Protein AF-A0AAV2RCH5-F1 (afdb_monomer_lite)

Organism: Meganyctiphanes norvegica (NCBI:txid48144)

Secondary structure (DSSP, 8-state):
-------------------HHHHHHHHHHHHHHHHHHHHHHHHHHHHHHHHHTT------------------------------------EEEEES---HHHHHHHHHHHHHTT-EE---SS--TT--EEEESS--S-HHHHHHHHTT-EEE-THHHHHHHHHTS---SGGGBTT-TT-TTSPPPPTT-HHHHHHHHHHHHHHHHHTTSS---TTTT-EEEEES-HHHHHHHHHHHHHTT-EEE---SS--TT----EEEE-TTTSTTS--HHHHHHTT--EE-THHHHHHHH-SSPPPTTTTS-HHHHHHHHHHHHHHHHHHHHHHH--

Foldseek 3Di:
DDDDDDDDDDDDDDDPDDDPVVVVVVVVVVVVVVVVVVVVVVVVVVVVVVVVVPPDDDDDDDDDDDDDDDDPDDDDDDDDDDDPPVPPAAEEEEPADPDVVVVVVLCCLQVQQPHHYDPDPADDLSHQEYEYQADDPDLNLLLLLQQLHFYFYCVQSVVCSVVSHRDDRQLGGQLRPNVVVDDDDDPPDLRNLSSVLSNVSNVVCVPPPDRAGLQLVAEEEEDDDPVVLVSLQSSNVSNNYHYDDDFPPDDPDDPHQEYEDDCVHDPDGDDLLVCLVVVRAYAHSVLSVQQRRDPPRDDRNVRGDPVNVVSNVVVVVVVVVVVVVVVVVD

Radius of gyration: 31.74 Å; chains: 1; bounding box: 99×60×120 Å

pLDDT: mean 80.39, std 21.13, range [28.22, 98.44]

Sequence (330 aa):
LPANTEVAESQNTAITWEDPQEREARQRINAELTRDTQEILDEQMQHQQKAEATDNDKENKPDNDVKVPHSKQSLSKVFESNNHTTKRNHVFVLSGLNDQEDRDRYVEIIEGLGGTICQEQSWDPSVTHLVTVKPNRSEKILSAIASGRWVLNLSYLEASMEAGKFVKEDEHEWGNPSAVDLPEFPQDSIEEKLVAAAYRWRTALTTDGECRGAFQNMKAIIHSSKERVQSLARLVNSGHGEVVSVKPPYTEGEDITHFFVEPHKNPSKYDLAHFVSQKIPCLPPVYLSNYLIMDPIPDAYENCIDEYKKIERDMSNGKQKAIRRSRSTR

InterPro domains:
  IPR001357 BRCT domain [PF00533] (88-160)
  IPR001357 BRCT domain [PS50172] (88-174)
  IPR001357 BRCT domain [SM00292] (84-164)
  IPR001357 BRCT domain [SM00292] (212-295)
  IPR036420 BRCT domain superfamily [G3DSA:3.40.50.10190] (82-210)
  IPR036420 BRCT domain superfamily [G3DSA:3.40.50.10190] (211-311)
  IPR036420 BRCT domain superfamily [SSF52113] (89-178)
  IPR042479 SMC5-SMC6 complex localization factor protein 1 [PTHR46677] (86-306)
  IPR049936 TopBP1, eighth BRCT domain [cd17728] (217-295)

Structure (mmCIF, N/CA/C/O backbone):
data_AF-A0AAV2RCH5-F1
#
_entry.id   AF-A0AAV2RCH5-F1
#
loop_
_atom_site.group_PDB
_atom_site.id
_atom_site.type_symbol
_atom_site.label_atom_id
_atom_site.label_alt_id
_atom_site.label_comp_id
_atom_site.label_asym_id
_atom_site.label_entity_id
_atom_site.label_seq_id
_atom_site.pdbx_PDB_ins_code
_atom_site.Cartn_x
_atom_site.Cartn_y
_atom_site.Cartn_z
_atom_site.occupancy
_atom_site.B_iso_or_equiv
_atom_site.auth_seq_id
_atom_site.auth_comp_id
_atom_site.auth_asym_id
_atom_site.auth_atom_id
_atom_site.pdbx_PDB_model_num
ATOM 1 N N . LEU A 1 1 ? 76.657 -13.366 5.224 1.00 40.72 1 LEU A N 1
ATOM 2 C CA . LEU A 1 1 ? 75.826 -12.260 4.705 1.00 40.72 1 LEU A CA 1
ATOM 3 C C . LEU A 1 1 ? 74.781 -12.831 3.755 1.00 40.72 1 LEU A C 1
ATOM 5 O O . LEU A 1 1 ? 75.140 -13.222 2.651 1.00 40.72 1 LEU A O 1
ATOM 9 N N . PRO A 1 2 ? 73.526 -12.928 4.207 1.00 38.97 2 PRO A N 1
ATOM 10 C CA . PRO A 1 2 ? 72.389 -12.601 3.357 1.00 38.97 2 PRO A CA 1
ATOM 11 C C . PRO A 1 2 ? 71.511 -11.519 4.006 1.00 38.97 2 PRO A C 1
ATOM 13 O O . PRO A 1 2 ? 71.484 -11.365 5.226 1.00 38.97 2 PRO A O 1
ATOM 16 N N . ALA A 1 3 ? 70.858 -10.737 3.149 1.00 40.28 3 ALA A N 1
ATOM 17 C CA . ALA A 1 3 ? 70.034 -9.588 3.487 1.00 40.28 3 ALA A CA 1
ATOM 18 C C . ALA A 1 3 ? 68.663 -10.022 4.027 1.00 40.28 3 ALA A C 1
ATOM 20 O O . ALA A 1 3 ? 67.984 -10.830 3.395 1.00 40.28 3 ALA A O 1
ATOM 21 N N . ASN A 1 4 ? 68.268 -9.455 5.169 1.00 39.00 4 ASN A N 1
ATOM 22 C CA . ASN A 1 4 ? 66.920 -9.56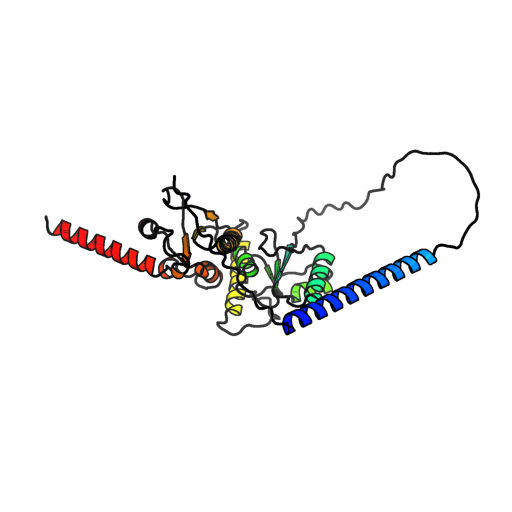1 5.718 1.00 39.00 4 ASN A CA 1
ATOM 23 C C . ASN A 1 4 ? 66.102 -8.343 5.281 1.00 39.00 4 ASN A C 1
ATOM 25 O O . ASN A 1 4 ? 66.555 -7.204 5.378 1.00 39.00 4 ASN A O 1
ATOM 29 N N . THR A 1 5 ? 64.909 -8.617 4.773 1.00 45.84 5 THR A N 1
ATOM 30 C CA . THR A 1 5 ? 63.917 -7.658 4.294 1.00 45.84 5 THR A CA 1
ATOM 31 C C . THR A 1 5 ? 63.131 -7.116 5.490 1.00 45.84 5 THR A C 1
ATOM 33 O O . THR A 1 5 ? 62.417 -7.878 6.136 1.00 45.84 5 THR A O 1
ATOM 36 N N . GLU A 1 6 ? 63.250 -5.823 5.800 1.00 43.84 6 GLU A N 1
ATOM 37 C CA . GLU A 1 6 ? 62.358 -5.144 6.750 1.00 43.84 6 GLU A CA 1
ATOM 38 C C . GLU A 1 6 ? 61.139 -4.593 6.005 1.00 43.84 6 GLU A C 1
ATOM 40 O O . GLU A 1 6 ? 61.250 -3.757 5.106 1.00 43.84 6 GLU A O 1
ATOM 45 N N . VAL A 1 7 ? 59.964 -5.098 6.377 1.00 43.34 7 VAL A N 1
ATOM 46 C CA . VAL A 1 7 ? 58.657 -4.586 5.967 1.00 43.34 7 VAL A CA 1
ATOM 47 C C . VAL A 1 7 ? 58.258 -3.515 6.980 1.00 43.34 7 VAL A C 1
ATOM 49 O O . VAL A 1 7 ? 58.119 -3.807 8.164 1.00 43.34 7 VAL A O 1
ATOM 52 N N . ALA A 1 8 ? 58.095 -2.273 6.527 1.00 40.53 8 ALA A N 1
ATOM 53 C CA . ALA A 1 8 ? 57.616 -1.175 7.358 1.00 40.53 8 ALA A CA 1
ATOM 54 C C . ALA A 1 8 ? 56.084 -1.243 7.498 1.00 40.53 8 ALA A C 1
ATOM 56 O O . ALA A 1 8 ? 55.356 -0.985 6.539 1.00 40.53 8 ALA A O 1
ATOM 57 N N . GLU A 1 9 ? 55.592 -1.575 8.693 1.00 40.62 9 GLU A N 1
ATOM 58 C CA . GLU A 1 9 ? 54.182 -1.423 9.063 1.00 40.62 9 GLU A CA 1
ATOM 59 C C . GLU A 1 9 ? 53.889 0.041 9.425 1.00 40.62 9 GLU A C 1
ATOM 61 O O . GLU A 1 9 ? 54.434 0.600 10.376 1.00 40.62 9 GLU A O 1
ATOM 66 N N . SER A 1 10 ? 53.010 0.678 8.652 1.00 42.72 10 SER A N 1
ATOM 67 C CA . SER A 1 10 ? 52.459 1.999 8.953 1.00 42.72 10 SER A CA 1
ATOM 68 C C . SER A 1 10 ? 51.316 1.849 9.961 1.00 42.72 10 SER A C 1
ATOM 70 O O . SER A 1 10 ? 50.241 1.359 9.618 1.00 42.72 10 SER A O 1
ATOM 72 N N . GLN A 1 11 ? 51.535 2.263 11.212 1.00 46.22 11 GLN A N 1
ATOM 73 C CA . GLN A 1 11 ? 50.460 2.389 12.196 1.00 46.22 11 GLN A CA 1
ATOM 74 C C . GLN A 1 11 ? 49.753 3.735 12.026 1.00 46.22 11 GLN A C 1
ATOM 76 O O . GLN A 1 11 ? 50.297 4.788 12.351 1.00 46.22 11 GLN A O 1
ATOM 81 N N . ASN A 1 12 ? 48.524 3.690 11.515 1.00 48.19 12 ASN A N 1
ATOM 82 C CA . ASN A 1 12 ? 47.627 4.835 11.424 1.00 48.19 12 ASN A CA 1
ATOM 83 C C . ASN A 1 12 ? 46.624 4.765 12.590 1.00 48.19 12 ASN A C 1
ATOM 85 O O . ASN A 1 12 ? 45.527 4.228 12.446 1.00 48.19 12 ASN A O 1
ATOM 89 N N . THR A 1 13 ? 47.012 5.237 13.776 1.00 47.28 13 THR A N 1
ATOM 90 C CA . THR A 1 13 ? 46.094 5.361 14.918 1.00 47.28 13 THR A CA 1
ATOM 91 C C . THR A 1 13 ? 45.335 6.679 14.808 1.00 47.28 13 THR A C 1
ATOM 93 O O . THR A 1 13 ? 45.891 7.747 15.066 1.00 47.28 13 THR A O 1
ATOM 96 N N . ALA A 1 14 ? 44.065 6.607 14.410 1.00 45.25 14 ALA A N 1
ATOM 97 C CA . ALA A 1 14 ? 43.154 7.742 14.452 1.00 45.25 14 ALA A CA 1
ATOM 98 C C . ALA A 1 14 ? 42.970 8.192 15.911 1.00 45.25 14 ALA A C 1
ATOM 100 O O . ALA A 1 14 ? 42.429 7.456 16.733 1.00 45.25 14 ALA A O 1
ATOM 101 N N . ILE A 1 15 ? 43.440 9.397 16.236 1.00 51.97 15 ILE A N 1
ATOM 102 C CA . ILE A 1 15 ? 43.176 10.044 17.522 1.00 51.97 15 ILE A CA 1
ATOM 103 C C . ILE A 1 15 ? 41.767 10.639 17.431 1.00 51.97 15 ILE A C 1
ATOM 105 O O . ILE A 1 15 ? 41.575 11.715 16.867 1.00 51.97 15 ILE A O 1
ATOM 109 N N . THR A 1 16 ? 40.767 9.923 17.941 1.00 59.88 16 THR A N 1
ATOM 110 C CA . THR A 1 16 ? 39.427 10.471 18.186 1.00 59.88 16 THR A CA 1
ATOM 111 C C . THR A 1 16 ? 39.509 11.441 19.356 1.00 59.88 16 THR A C 1
ATOM 113 O O . THR A 1 16 ? 39.670 11.031 20.504 1.00 59.88 16 THR A O 1
ATOM 116 N N . TRP A 1 17 ? 39.445 12.737 19.057 1.00 56.91 17 TRP A N 1
ATOM 117 C CA . TRP A 1 17 ? 39.286 13.773 20.071 1.00 56.91 17 TRP A CA 1
ATOM 118 C C . TRP A 1 17 ? 37.834 13.728 20.559 1.00 56.91 17 TRP A C 1
ATOM 120 O O . TRP A 1 17 ? 36.927 14.118 19.828 1.00 56.91 17 TRP A O 1
ATOM 130 N N . GLU A 1 18 ? 37.606 13.185 21.754 1.00 63.84 18 GLU A N 1
ATOM 131 C CA . GLU A 1 18 ? 36.308 13.268 22.428 1.00 63.84 18 GLU A CA 1
ATOM 132 C C . GLU A 1 18 ? 36.224 14.589 23.194 1.00 63.84 18 GLU A C 1
ATOM 134 O O . GLU A 1 18 ? 37.115 14.915 23.981 1.00 63.84 18 GLU A O 1
ATOM 139 N N . ASP A 1 19 ? 35.155 15.347 22.955 1.00 79.12 19 ASP A N 1
ATOM 140 C CA . ASP A 1 19 ? 34.891 16.610 23.638 1.00 79.12 19 ASP A CA 1
ATOM 141 C C . ASP A 1 19 ? 34.695 16.364 25.154 1.00 79.12 19 ASP A C 1
ATOM 143 O O . ASP A 1 19 ? 33.810 15.591 25.545 1.00 79.12 19 ASP A O 1
ATOM 147 N N . PRO A 1 20 ? 35.488 17.006 26.036 1.00 79.12 20 PRO A N 1
ATOM 148 C CA . PRO A 1 20 ? 35.337 16.902 27.485 1.00 79.12 20 PRO A CA 1
ATOM 149 C C . PRO A 1 20 ? 33.915 17.194 27.981 1.00 79.12 20 PRO A C 1
ATOM 151 O O . PRO A 1 20 ? 33.460 16.547 28.925 1.00 79.12 20 PRO A O 1
ATOM 154 N N . GLN A 1 21 ? 33.191 18.112 27.333 1.00 78.00 21 GLN A N 1
ATOM 155 C CA . GLN A 1 21 ? 31.815 18.446 27.709 1.00 78.00 21 GLN A CA 1
ATOM 156 C C . GLN A 1 21 ? 30.844 17.307 27.382 1.00 78.00 21 GLN A C 1
ATOM 158 O O . GLN A 1 21 ? 29.935 17.020 28.163 1.00 78.00 21 GLN A O 1
ATOM 163 N N . GLU A 1 22 ? 31.057 16.610 26.265 1.00 74.81 22 GLU A N 1
ATOM 164 C CA . GLU A 1 22 ? 30.239 15.463 25.869 1.00 74.81 22 GLU A CA 1
ATOM 165 C C . GLU A 1 22 ? 30.470 14.269 26.806 1.00 74.81 22 GLU A C 1
ATOM 167 O O . GLU A 1 22 ? 29.524 13.582 27.200 1.00 74.81 22 GLU A O 1
ATOM 172 N N . ARG A 1 23 ? 31.718 14.060 27.244 1.00 77.44 23 ARG A N 1
ATOM 173 C CA . ARG A 1 23 ? 32.052 13.047 28.254 1.00 77.44 23 ARG A CA 1
ATOM 174 C C . ARG A 1 23 ? 31.367 13.327 29.589 1.00 77.44 23 ARG A C 1
ATOM 176 O O . ARG A 1 23 ? 30.799 12.407 30.179 1.00 77.44 23 ARG A O 1
ATOM 183 N N . GLU A 1 24 ? 31.401 14.569 30.062 1.00 79.06 24 GLU A N 1
ATOM 184 C CA . GLU A 1 24 ? 30.718 14.959 31.298 1.00 79.06 24 GLU A CA 1
ATOM 185 C C . GLU A 1 24 ? 29.195 14.812 31.180 1.00 79.06 24 GLU A C 1
ATOM 187 O O . GLU A 1 24 ? 28.561 14.294 32.100 1.00 79.06 24 GLU A O 1
ATOM 192 N N . ALA A 1 25 ? 28.602 15.192 30.044 1.00 75.75 25 ALA A N 1
ATOM 193 C CA . ALA A 1 25 ? 27.171 15.023 29.798 1.00 75.75 25 ALA A CA 1
ATOM 194 C C . ALA A 1 25 ? 26.756 13.541 29.816 1.00 75.75 25 ALA A C 1
ATOM 196 O O . ALA A 1 25 ? 25.795 13.179 30.494 1.00 75.75 25 ALA A O 1
ATOM 197 N N . ARG A 1 26 ? 27.524 12.661 29.158 1.00 77.31 26 ARG A N 1
ATOM 198 C CA . ARG A 1 26 ? 27.294 11.205 29.182 1.00 77.31 26 ARG A CA 1
ATOM 199 C C . ARG A 1 26 ? 27.431 10.621 30.588 1.00 77.31 26 ARG A C 1
ATOM 201 O O . ARG A 1 26 ? 26.647 9.758 30.972 1.00 77.31 26 ARG A O 1
ATOM 208 N N . GLN A 1 27 ? 28.401 11.094 31.373 1.00 79.88 27 GLN A N 1
ATOM 209 C CA . GLN A 1 27 ? 28.569 10.662 32.763 1.00 79.88 27 GLN A CA 1
ATOM 210 C C . GLN A 1 27 ? 27.398 11.100 33.650 1.00 79.88 27 GLN A C 1
ATOM 212 O O . GLN A 1 27 ? 26.962 10.312 34.485 1.00 79.88 27 GLN A O 1
ATOM 217 N N . ARG A 1 28 ? 26.857 12.309 33.446 1.00 85.44 28 ARG A N 1
ATOM 218 C CA . ARG A 1 28 ? 25.664 12.784 34.166 1.00 85.44 28 ARG A CA 1
ATOM 219 C C . ARG A 1 28 ? 24.429 11.956 33.825 1.00 85.44 28 ARG A C 1
ATOM 221 O O . ARG A 1 28 ? 23.773 11.486 34.744 1.00 85.44 28 ARG A O 1
ATOM 228 N N . ILE A 1 29 ? 24.180 11.706 32.537 1.00 77.44 29 ILE A N 1
ATOM 229 C CA . ILE A 1 29 ? 23.046 10.886 32.081 1.00 77.44 29 ILE A CA 1
ATOM 230 C C . ILE A 1 29 ? 23.148 9.462 32.641 1.00 77.44 29 ILE A C 1
ATOM 232 O O . ILE A 1 29 ? 22.172 8.944 33.166 1.00 77.44 29 ILE A O 1
ATOM 236 N N . ASN A 1 30 ? 24.329 8.836 32.603 1.00 74.19 30 ASN A N 1
ATOM 237 C CA . ASN A 1 30 ? 24.504 7.493 33.164 1.00 74.19 30 ASN A CA 1
ATOM 238 C C . ASN A 1 30 ? 24.343 7.458 34.691 1.00 74.19 30 ASN A C 1
ATOM 240 O O . ASN A 1 30 ? 23.801 6.487 35.217 1.00 74.19 30 ASN A O 1
ATOM 244 N N . ALA A 1 31 ? 24.812 8.483 35.409 1.00 84.31 31 ALA A N 1
ATOM 245 C CA . ALA A 1 31 ? 24.629 8.575 36.856 1.00 84.31 31 ALA A CA 1
ATOM 246 C C . ALA A 1 31 ? 23.147 8.748 37.229 1.00 84.31 31 ALA A C 1
ATOM 248 O O . ALA A 1 31 ? 22.687 8.124 38.181 1.00 84.31 31 ALA A O 1
ATOM 249 N N . GLU A 1 32 ? 22.405 9.537 36.451 1.00 85.44 32 GLU A N 1
ATOM 250 C CA . GLU A 1 32 ? 20.962 9.735 36.607 1.00 85.44 32 GLU A CA 1
ATOM 251 C C . GLU A 1 32 ? 20.186 8.446 36.312 1.00 85.44 32 GLU A C 1
ATOM 253 O O . GLU A 1 32 ? 19.444 7.977 37.167 1.00 85.44 32 GLU A O 1
ATOM 258 N N . LEU A 1 33 ? 20.487 7.769 35.199 1.00 75.50 33 LEU A N 1
ATOM 259 C CA . LEU A 1 33 ? 19.883 6.478 34.855 1.00 75.50 33 LEU A CA 1
ATOM 260 C C . LEU A 1 33 ? 20.131 5.410 35.935 1.00 75.50 33 LEU A C 1
ATOM 262 O O . LEU A 1 33 ? 19.259 4.597 36.234 1.00 75.50 33 LEU A O 1
ATOM 266 N N . THR A 1 34 ? 21.328 5.411 36.531 1.00 79.19 34 THR A N 1
ATOM 267 C CA . THR A 1 34 ? 21.690 4.472 37.605 1.00 79.19 34 THR A CA 1
ATOM 268 C C . THR A 1 34 ? 20.934 4.784 38.896 1.00 79.19 34 THR A C 1
ATOM 270 O O . THR A 1 34 ? 20.496 3.858 39.575 1.00 79.19 34 THR A O 1
ATOM 273 N N . ARG A 1 35 ? 20.754 6.070 39.228 1.00 83.88 35 ARG A N 1
ATOM 274 C CA . ARG A 1 35 ? 19.964 6.497 40.390 1.00 83.88 35 ARG A CA 1
ATOM 275 C C . ARG A 1 35 ? 18.499 6.101 40.222 1.00 83.88 35 ARG A C 1
ATOM 277 O O . ARG A 1 35 ? 17.963 5.447 41.106 1.00 83.88 35 ARG A O 1
ATOM 284 N N . ASP A 1 36 ? 17.901 6.410 39.076 1.00 80.75 36 ASP A N 1
ATOM 285 C CA . ASP A 1 36 ? 16.492 6.116 38.804 1.00 80.75 36 ASP A CA 1
ATOM 286 C C . ASP A 1 36 ? 16.240 4.591 38.792 1.00 80.75 36 ASP A C 1
ATOM 288 O O . ASP A 1 36 ? 15.244 4.105 39.322 1.00 80.75 36 ASP A O 1
ATOM 292 N N . THR A 1 37 ? 17.196 3.799 38.284 1.00 79.56 37 THR A N 1
ATOM 293 C CA . THR A 1 37 ? 17.134 2.326 38.358 1.00 79.56 37 THR A CA 1
ATOM 294 C C . THR A 1 37 ? 17.206 1.817 39.804 1.00 79.56 37 THR A C 1
ATOM 296 O O . THR A 1 37 ? 16.513 0.860 40.154 1.00 79.56 37 THR A O 1
ATOM 299 N N . GLN A 1 38 ? 18.033 2.438 40.652 1.00 78.12 38 GLN A N 1
ATOM 300 C CA . GLN A 1 38 ? 18.150 2.065 42.063 1.00 78.12 38 GLN A CA 1
ATOM 301 C C . GLN A 1 38 ? 16.887 2.435 42.856 1.00 78.12 38 GLN A C 1
ATOM 303 O O . GLN A 1 38 ? 16.447 1.639 43.679 1.00 78.12 38 GLN A O 1
ATOM 308 N N . GLU A 1 39 ? 16.269 3.583 42.567 1.00 82.56 39 GLU A N 1
ATOM 309 C CA . GLU A 1 39 ? 15.001 4.006 43.180 1.00 82.56 39 GLU A CA 1
ATOM 310 C C . GLU A 1 39 ? 13.867 3.016 42.858 1.00 82.56 39 GLU A C 1
ATOM 312 O O . GLU A 1 39 ? 13.167 2.572 43.767 1.00 82.56 39 GLU A O 1
ATOM 317 N N . ILE A 1 40 ? 13.763 2.559 41.604 1.00 79.38 40 ILE A N 1
ATOM 318 C CA . ILE A 1 40 ? 12.780 1.538 41.194 1.00 79.38 40 ILE A CA 1
ATOM 319 C C . ILE A 1 40 ? 13.002 0.206 41.933 1.00 79.38 40 ILE A C 1
ATOM 321 O O . ILE A 1 40 ? 12.045 -0.441 42.365 1.00 79.38 40 ILE A O 1
ATOM 325 N N . LEU A 1 41 ? 14.257 -0.226 42.090 1.00 75.94 41 LEU A N 1
ATOM 326 C CA . LEU A 1 41 ? 14.593 -1.463 42.808 1.00 75.94 41 LEU A CA 1
ATOM 327 C C . LEU A 1 41 ? 14.271 -1.366 44.307 1.00 75.94 41 LEU A C 1
ATOM 329 O O . LEU A 1 41 ? 13.772 -2.330 44.897 1.00 75.94 41 LEU A O 1
ATOM 333 N N . ASP A 1 42 ? 14.516 -0.207 44.915 1.00 79.56 42 ASP A N 1
ATOM 334 C CA . ASP A 1 42 ? 14.221 0.039 46.325 1.00 79.56 42 ASP A CA 1
ATOM 335 C C . ASP A 1 42 ? 12.701 0.100 46.577 1.00 79.56 42 ASP A C 1
ATOM 337 O O . ASP A 1 42 ? 12.217 -0.474 47.558 1.00 79.56 42 ASP A O 1
ATOM 341 N N . GLU A 1 43 ? 11.923 0.699 45.668 1.00 77.25 43 GLU A N 1
ATOM 342 C CA . GLU A 1 43 ? 10.453 0.692 45.712 1.00 77.25 43 GLU A CA 1
ATOM 343 C C . GLU A 1 43 ? 9.876 -0.727 45.581 1.00 77.25 43 GLU A C 1
ATOM 345 O O . GLU A 1 43 ? 8.965 -1.107 46.328 1.00 77.25 43 GLU A O 1
ATOM 350 N N . GLN A 1 44 ? 10.441 -1.552 44.692 1.00 74.19 44 GLN A N 1
ATOM 351 C CA . GLN A 1 44 ? 10.037 -2.951 44.530 1.00 74.19 44 GLN A CA 1
ATOM 352 C C . GLN A 1 44 ? 10.343 -3.795 45.776 1.00 74.19 44 GLN A C 1
ATOM 354 O O . GLN A 1 44 ? 9.483 -4.561 46.221 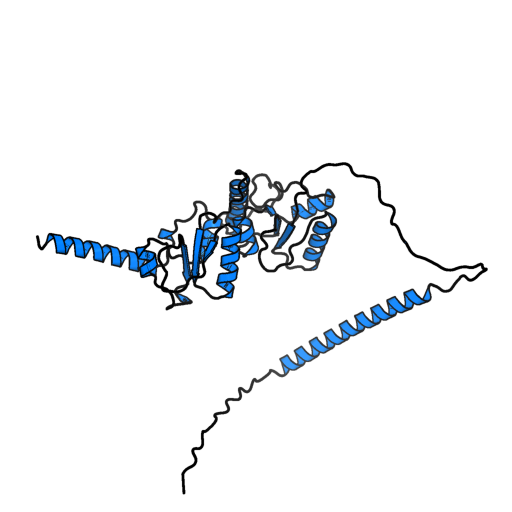1.00 74.19 44 GLN A O 1
ATOM 359 N N . MET A 1 45 ? 11.516 -3.620 46.398 1.00 75.31 45 MET A N 1
ATOM 360 C CA . MET A 1 45 ? 11.841 -4.295 47.663 1.00 75.31 45 MET A CA 1
ATOM 361 C C . MET A 1 45 ? 10.897 -3.887 48.797 1.00 75.31 45 MET A C 1
ATOM 363 O O . MET A 1 45 ? 10.468 -4.744 49.574 1.00 75.31 45 MET A O 1
ATOM 367 N N . GLN A 1 46 ? 10.543 -2.603 48.899 1.00 73.06 46 GLN A N 1
ATOM 368 C CA . GLN A 1 46 ? 9.613 -2.127 49.927 1.00 73.06 46 GLN A CA 1
ATOM 369 C C . GLN A 1 46 ? 8.202 -2.691 49.725 1.00 73.06 46 GLN A C 1
ATOM 371 O O . GLN A 1 46 ? 7.556 -3.093 50.697 1.00 73.06 46 GLN A O 1
ATOM 376 N N . HIS A 1 47 ? 7.732 -2.783 48.478 1.00 72.50 47 HIS A N 1
ATOM 377 C CA . HIS A 1 47 ? 6.448 -3.411 48.161 1.00 72.50 47 HIS A CA 1
ATOM 378 C C . HIS A 1 47 ? 6.426 -4.908 48.495 1.00 72.50 47 HIS A C 1
ATOM 380 O O . HIS A 1 47 ? 5.422 -5.398 49.018 1.00 72.50 47 HIS A O 1
ATOM 386 N N . GLN A 1 48 ? 7.534 -5.618 48.270 1.00 60.91 48 GLN A N 1
ATOM 387 C CA . GLN A 1 48 ? 7.646 -7.043 48.579 1.00 60.91 48 GLN A CA 1
ATOM 388 C C . GLN A 1 48 ? 7.699 -7.313 50.093 1.00 60.91 48 GLN A C 1
ATOM 390 O O . GLN A 1 48 ? 6.979 -8.179 50.588 1.00 60.91 48 GLN A O 1
ATOM 395 N N . GLN A 1 49 ? 8.436 -6.504 50.859 1.00 65.38 49 GLN A N 1
ATOM 396 C CA . GLN A 1 49 ? 8.494 -6.623 52.326 1.00 65.38 49 GLN A CA 1
ATOM 397 C C . GLN A 1 49 ? 7.157 -6.283 53.008 1.00 65.38 49 GLN A C 1
ATOM 399 O O . GLN A 1 49 ? 6.817 -6.849 54.048 1.00 65.38 49 GLN A O 1
ATOM 404 N N . LYS A 1 50 ? 6.356 -5.385 52.420 1.00 59.88 50 LYS A N 1
ATOM 405 C CA . LYS A 1 50 ? 5.026 -5.021 52.940 1.00 59.88 50 LYS A CA 1
ATOM 406 C C . LYS A 1 50 ? 3.978 -6.116 52.693 1.00 59.88 50 LYS A C 1
ATOM 408 O O . LYS A 1 50 ? 3.057 -6.264 53.496 1.00 59.88 50 LYS A O 1
ATOM 413 N N . ALA A 1 51 ? 4.141 -6.896 51.622 1.00 55.53 51 ALA A N 1
ATOM 414 C CA . ALA A 1 51 ? 3.309 -8.062 51.327 1.00 55.53 51 ALA A CA 1
ATOM 415 C C . ALA A 1 51 ? 3.614 -9.250 52.260 1.00 55.53 51 ALA A C 1
ATOM 417 O O . ALA A 1 51 ? 2.701 -9.964 52.656 1.00 55.53 51 ALA A O 1
ATOM 418 N N . GLU A 1 52 ? 4.869 -9.422 52.684 1.00 51.56 52 GLU A N 1
ATOM 419 C CA . GLU A 1 52 ? 5.266 -10.497 53.611 1.00 51.56 52 GLU A CA 1
ATOM 420 C C . GLU A 1 52 ? 4.883 -10.216 55.079 1.00 51.56 52 GLU A C 1
ATOM 422 O O . GLU A 1 52 ? 4.740 -11.142 55.874 1.00 51.56 52 GLU A O 1
ATOM 427 N N . ALA A 1 53 ? 4.644 -8.954 55.451 1.00 48.66 53 ALA A N 1
ATOM 428 C CA . ALA A 1 53 ? 4.276 -8.568 56.817 1.00 48.66 53 ALA A CA 1
ATOM 429 C C . ALA A 1 53 ? 2.773 -8.713 57.154 1.00 48.66 53 ALA A C 1
ATOM 431 O O . ALA A 1 53 ? 2.382 -8.429 58.286 1.00 48.66 53 ALA A O 1
ATOM 432 N N . THR A 1 54 ? 1.918 -9.128 56.208 1.00 45.50 54 THR A N 1
ATOM 433 C CA . THR A 1 54 ? 0.450 -9.187 56.398 1.00 45.50 54 THR A CA 1
ATOM 434 C C . THR A 1 54 ? -0.142 -10.590 56.598 1.00 45.50 54 THR A C 1
ATOM 436 O O . THR A 1 54 ? -1.357 -10.693 56.740 1.00 45.50 54 THR A O 1
ATOM 439 N N . ASP A 1 55 ? 0.673 -11.649 56.710 1.00 41.72 55 ASP A N 1
ATOM 440 C CA . ASP A 1 55 ? 0.190 -13.041 56.848 1.00 41.72 55 ASP A CA 1
ATOM 441 C C . ASP A 1 55 ? 0.595 -13.734 58.169 1.00 41.72 55 ASP A C 1
ATOM 443 O O . ASP A 1 55 ? 0.956 -14.906 58.203 1.00 41.72 55 ASP A O 1
ATOM 447 N N . ASN A 1 56 ? 0.539 -13.005 59.288 1.00 37.06 56 ASN A N 1
ATOM 448 C CA . ASN A 1 56 ? 0.677 -13.574 60.633 1.00 37.06 56 ASN A CA 1
ATOM 449 C C . ASN A 1 56 ? -0.514 -13.160 61.503 1.00 37.06 56 ASN A C 1
ATOM 451 O O . ASN A 1 56 ? -0.411 -12.209 62.265 1.00 37.06 56 ASN A O 1
ATOM 455 N N . ASP A 1 57 ? -1.640 -13.864 61.367 1.00 39.94 57 ASP A N 1
ATOM 456 C CA . ASP A 1 57 ? -2.581 -14.104 62.470 1.00 39.94 57 ASP A CA 1
ATOM 457 C C . ASP A 1 57 ? -3.652 -15.126 62.048 1.00 39.94 57 ASP A C 1
ATOM 459 O O . ASP A 1 57 ? -4.666 -14.767 61.442 1.00 39.94 57 ASP A O 1
ATOM 463 N N . LYS A 1 58 ? -3.426 -16.408 62.390 1.00 37.12 58 LYS A N 1
ATOM 464 C CA . LYS A 1 58 ? -4.401 -17.335 63.020 1.00 37.12 58 LYS A CA 1
ATOM 465 C C . LYS A 1 58 ? -3.900 -18.788 63.019 1.00 37.12 58 LYS A C 1
ATOM 467 O O . LYS A 1 58 ? -4.079 -19.530 62.058 1.00 37.12 58 LYS A O 1
ATOM 472 N N . GLU A 1 59 ? -3.376 -19.220 64.164 1.00 33.09 59 GLU A N 1
ATOM 473 C CA . GLU A 1 59 ? -3.315 -20.631 64.568 1.00 33.09 59 GLU A CA 1
ATOM 474 C C . GLU A 1 59 ? -4.630 -21.050 65.259 1.00 33.09 59 GLU A C 1
ATOM 476 O O . GLU A 1 59 ? -5.077 -20.375 66.187 1.00 33.09 59 GLU A O 1
ATOM 481 N N . ASN A 1 60 ? -5.227 -22.188 64.868 1.00 33.03 60 ASN A N 1
ATOM 482 C CA . ASN A 1 60 ? -5.414 -23.327 65.787 1.00 33.03 60 ASN A CA 1
ATOM 483 C C . ASN A 1 60 ? -5.937 -24.615 65.099 1.00 33.03 60 ASN A C 1
ATOM 485 O O . ASN A 1 60 ? -6.881 -24.600 64.313 1.00 33.03 60 ASN A O 1
ATOM 489 N N . LYS A 1 61 ? -5.269 -25.718 65.460 1.00 34.28 61 LYS A N 1
ATOM 490 C CA . LYS A 1 61 ? -5.350 -27.156 65.083 1.00 34.28 61 LYS A CA 1
ATOM 491 C C . LYS A 1 61 ? -6.539 -27.918 65.758 1.00 34.28 61 LYS A C 1
ATOM 493 O O . LYS A 1 61 ? -7.247 -27.243 66.504 1.00 34.28 61 LYS A O 1
ATOM 498 N N . PRO A 1 62 ? -6.745 -29.275 65.646 1.00 42.81 62 PRO A N 1
ATOM 499 C CA . PRO A 1 62 ? -5.860 -30.351 65.120 1.00 42.81 62 PRO A CA 1
ATOM 500 C C . PRO A 1 62 ? -6.456 -31.494 64.231 1.00 42.81 62 PRO A C 1
ATOM 502 O O . PRO A 1 62 ? -7.652 -31.765 64.226 1.00 42.81 62 PRO A O 1
ATOM 505 N N . ASP A 1 63 ? -5.515 -32.166 63.539 1.00 31.14 63 ASP A N 1
ATOM 506 C CA . ASP A 1 63 ? -5.285 -33.600 63.202 1.00 31.14 63 ASP A CA 1
ATOM 507 C C . ASP A 1 63 ? -6.401 -34.573 62.744 1.00 31.14 63 ASP A C 1
ATOM 509 O O . ASP A 1 63 ? -7.279 -34.949 63.516 1.00 31.14 63 ASP A O 1
ATOM 513 N N . ASN A 1 64 ? -6.238 -35.162 61.540 1.00 30.98 64 ASN A N 1
ATOM 514 C CA . ASN A 1 64 ? -5.691 -36.530 61.384 1.00 30.98 64 ASN A CA 1
ATOM 515 C C . ASN A 1 64 ? -5.492 -36.973 59.906 1.00 30.98 64 ASN A C 1
ATOM 517 O O . ASN A 1 64 ? -6.426 -36.987 59.113 1.00 30.98 64 ASN A O 1
ATOM 521 N N . ASP A 1 65 ? -4.254 -37.387 59.618 1.00 31.30 65 ASP A N 1
ATOM 522 C CA . ASP A 1 65 ? -3.795 -38.597 58.906 1.00 31.30 65 ASP A CA 1
ATOM 523 C C . ASP A 1 65 ? -4.099 -38.960 57.417 1.00 31.30 65 ASP A C 1
ATOM 525 O O . ASP A 1 65 ? -5.228 -39.053 56.946 1.00 31.30 65 ASP A O 1
ATOM 529 N N . VAL A 1 66 ? -2.992 -39.382 56.771 1.00 31.05 66 VAL A N 1
ATOM 530 C CA . VAL A 1 66 ? -2.777 -40.237 55.571 1.00 31.05 66 VAL A CA 1
ATOM 531 C C . VAL A 1 66 ? -2.628 -39.600 54.165 1.00 31.05 66 VAL A C 1
ATOM 533 O O . VAL A 1 66 ? -3.438 -38.828 53.665 1.00 31.05 66 VAL A O 1
ATOM 536 N N . LYS A 1 67 ? -1.521 -39.998 53.510 1.00 32.06 67 LYS A N 1
ATOM 537 C CA . LYS A 1 67 ? -0.933 -39.556 52.228 1.00 32.06 67 LYS A CA 1
ATOM 538 C C . LYS A 1 67 ? -1.562 -40.190 50.958 1.00 32.06 67 LYS A C 1
ATOM 540 O O . LYS A 1 67 ? -1.598 -41.409 50.883 1.00 32.06 67 LYS A O 1
ATOM 545 N N . VAL A 1 68 ? -1.860 -39.328 49.957 1.00 28.91 68 VAL A N 1
ATOM 546 C CA . VAL A 1 68 ? -1.477 -39.321 48.496 1.00 28.91 68 VAL A CA 1
ATOM 547 C C . VAL A 1 68 ? -1.894 -40.550 47.625 1.00 28.91 68 VAL A C 1
ATOM 549 O O . VAL A 1 68 ? -1.628 -41.662 48.065 1.00 28.91 68 VAL A O 1
ATOM 552 N N . PRO A 1 69 ? -2.459 -40.428 46.378 1.00 33.44 69 PRO A N 1
ATOM 553 C CA . PRO A 1 69 ? -1.943 -39.595 45.267 1.00 33.44 69 PRO A CA 1
ATOM 554 C C . PRO A 1 69 ? -2.918 -38.854 44.312 1.00 33.44 69 PRO A C 1
ATOM 556 O O . PRO A 1 69 ? -4.048 -39.249 44.065 1.00 33.44 69 PRO A O 1
ATOM 559 N N . HIS A 1 70 ? -2.360 -37.783 43.725 1.00 30.28 70 HIS A N 1
ATOM 560 C CA . HIS A 1 70 ? -2.615 -37.123 42.430 1.00 30.28 70 HIS A CA 1
ATOM 561 C C . HIS A 1 70 ? -3.907 -37.399 41.627 1.00 30.28 70 HIS A C 1
ATOM 563 O O . HIS A 1 70 ? -4.061 -38.450 41.015 1.00 30.28 70 HIS A O 1
ATOM 569 N N . SER A 1 71 ? -4.711 -36.347 41.416 1.00 28.22 71 SER A N 1
ATOM 570 C CA . SER A 1 71 ? -5.064 -35.808 40.081 1.00 28.22 71 SER A CA 1
ATOM 571 C C . SER A 1 71 ? -6.022 -34.611 40.220 1.00 28.22 71 SER A C 1
ATOM 573 O O . SER A 1 71 ? -7.126 -34.735 40.738 1.00 28.22 71 SER A O 1
ATOM 575 N N . LYS A 1 72 ? -5.609 -33.416 39.771 1.00 30.72 72 LYS A N 1
ATOM 576 C CA . LYS A 1 72 ? -6.525 -32.277 39.591 1.00 30.72 72 LYS A CA 1
ATOM 577 C C . LYS A 1 72 ? -7.156 -32.403 38.208 1.00 30.72 72 LYS A C 1
ATOM 579 O O . LYS A 1 72 ? -6.581 -31.963 37.217 1.00 30.72 72 LYS A O 1
ATOM 584 N N . GLN A 1 73 ? -8.320 -33.038 38.147 1.00 30.75 73 GLN A N 1
ATOM 585 C CA . GLN A 1 73 ? -9.196 -32.989 36.984 1.00 30.75 73 GLN A CA 1
ATOM 586 C C . GLN A 1 73 ? -10.016 -31.694 37.084 1.00 30.75 73 GLN A C 1
ATOM 588 O O . GLN A 1 73 ? -10.856 -31.546 37.968 1.00 30.75 73 GLN A O 1
ATOM 593 N N . SER A 1 74 ? -9.698 -30.723 36.225 1.00 30.98 74 SER A N 1
ATOM 594 C CA . SER A 1 74 ? -10.459 -29.481 36.077 1.00 30.98 74 SER A CA 1
ATOM 595 C C . SER A 1 74 ? -11.805 -29.788 35.417 1.00 30.98 74 SER A C 1
ATOM 597 O O . SER A 1 74 ? -11.856 -30.387 34.339 1.00 30.98 74 SER A O 1
ATOM 599 N N . LEU A 1 75 ? -12.889 -29.411 36.095 1.00 31.81 75 LEU A N 1
ATOM 600 C CA . LEU A 1 75 ? -14.265 -29.537 35.628 1.00 31.81 75 LEU A CA 1
ATOM 601 C C . LEU A 1 75 ? -14.496 -28.587 34.450 1.00 31.81 75 LEU A C 1
ATOM 603 O O . LEU A 1 75 ? -14.558 -27.370 34.601 1.00 31.81 75 LEU A O 1
ATOM 607 N N . SER A 1 76 ? -14.625 -29.187 33.274 1.00 30.48 76 SER A N 1
ATOM 608 C CA . SER A 1 76 ? -15.114 -28.574 32.045 1.00 30.48 76 SER A CA 1
ATOM 609 C C . SER A 1 76 ? -16.558 -29.013 31.785 1.00 30.48 76 SER A C 1
ATOM 611 O O . SER A 1 76 ? -16.972 -30.083 32.241 1.00 30.48 76 SER A O 1
ATOM 613 N N . LYS A 1 77 ? -17.250 -28.208 30.962 1.00 33.19 77 LYS A N 1
ATOM 614 C CA . LYS A 1 77 ? -18.654 -28.265 30.491 1.00 33.19 77 LYS A CA 1
ATOM 615 C C . LYS A 1 77 ? -19.564 -27.394 31.365 1.00 33.19 77 LYS A C 1
ATOM 617 O O . LYS A 1 77 ? -19.698 -27.632 32.552 1.00 33.19 77 LYS A O 1
ATOM 622 N N . VAL A 1 78 ? -20.205 -26.348 30.848 1.00 33.03 78 VAL A N 1
ATOM 623 C CA . VAL A 1 78 ? -21.018 -26.295 29.624 1.00 33.03 78 VAL A CA 1
ATOM 624 C C . VAL A 1 78 ? -21.071 -24.847 29.118 1.00 33.03 78 VAL A C 1
ATOM 626 O O . VAL A 1 78 ? -21.390 -23.974 29.910 1.00 33.03 78 VAL A O 1
ATOM 629 N N . PHE A 1 79 ? -20.784 -24.611 27.833 1.00 32.47 79 PHE A N 1
ATOM 630 C CA . PHE A 1 79 ? -21.538 -23.735 26.912 1.00 32.47 79 PHE A CA 1
ATOM 631 C C . PHE A 1 79 ? -20.870 -23.801 25.526 1.00 32.47 79 PHE A C 1
ATOM 633 O O . PHE A 1 79 ? -20.165 -22.897 25.090 1.00 32.47 79 PHE A O 1
ATOM 640 N N . GLU A 1 80 ? -21.078 -24.922 24.835 1.00 35.75 80 GLU A N 1
ATOM 641 C CA . GLU A 1 80 ? -20.891 -24.995 23.385 1.00 35.75 80 GLU A CA 1
ATOM 642 C C . GLU A 1 80 ? -22.232 -24.667 22.731 1.00 35.75 80 GLU A C 1
ATOM 644 O O . GLU A 1 80 ? -23.112 -25.519 22.612 1.00 35.75 80 GLU A O 1
ATOM 649 N N . SER A 1 81 ? -22.382 -23.414 22.311 1.00 33.53 81 SER A N 1
ATOM 650 C CA . SER A 1 81 ? -23.321 -23.057 21.254 1.00 33.53 81 SER A CA 1
ATOM 651 C C . SER A 1 81 ? -22.503 -22.796 20.000 1.00 33.53 81 SER A C 1
ATOM 653 O O . SER A 1 81 ? -21.839 -21.769 19.868 1.00 33.53 81 SER A O 1
ATOM 655 N N . ASN A 1 82 ? -22.537 -23.778 19.102 1.00 38.28 82 ASN A N 1
ATOM 656 C CA . ASN A 1 82 ? -21.989 -23.721 17.756 1.00 38.28 82 ASN A CA 1
ATOM 657 C C . ASN A 1 82 ? -22.571 -22.531 16.985 1.00 38.28 82 ASN A C 1
ATOM 659 O O . ASN A 1 82 ? -23.650 -22.628 16.411 1.00 38.28 82 ASN A O 1
ATOM 663 N N . ASN A 1 83 ? -21.804 -21.448 16.906 1.00 33.41 83 ASN A N 1
ATOM 664 C CA . ASN A 1 83 ? -21.838 -20.532 15.778 1.00 33.41 83 ASN A CA 1
ATOM 665 C C . ASN A 1 83 ? -20.452 -20.572 15.145 1.00 33.41 83 ASN A C 1
ATOM 667 O O . ASN A 1 83 ? -19.534 -19.880 15.576 1.00 33.41 83 ASN A O 1
ATOM 671 N N . HIS A 1 84 ? -20.300 -21.391 14.106 1.00 37.28 84 HIS A N 1
ATOM 672 C CA . HIS A 1 84 ? -19.130 -21.367 13.235 1.00 37.28 84 HIS A CA 1
ATOM 673 C C . HIS A 1 84 ? -19.199 -20.129 12.322 1.00 37.28 84 HIS A C 1
ATOM 675 O O . HIS A 1 84 ? -19.152 -20.223 11.100 1.00 37.28 84 HIS A O 1
ATOM 681 N N . THR A 1 85 ? -19.333 -18.942 12.916 1.00 38.88 85 THR A N 1
ATOM 682 C CA . THR A 1 85 ? -18.889 -17.711 12.275 1.00 38.88 85 THR A CA 1
ATOM 683 C C . THR A 1 85 ? -17.375 -17.810 12.265 1.00 38.88 85 THR A C 1
ATOM 685 O O . THR A 1 85 ? -16.765 -17.818 13.334 1.00 38.88 85 THR A O 1
ATOM 688 N N . THR A 1 86 ? -16.759 -17.954 11.095 1.00 40.41 86 THR A N 1
ATOM 689 C CA . THR A 1 86 ? -15.315 -17.753 10.944 1.00 40.41 86 THR A CA 1
ATOM 690 C C . THR A 1 86 ? -14.975 -16.434 11.636 1.00 40.41 86 THR A C 1
ATOM 692 O O . THR A 1 86 ? -15.367 -15.376 11.139 1.00 40.41 86 THR A O 1
ATOM 695 N N . LYS A 1 87 ? -14.368 -16.481 12.832 1.00 53.28 87 LYS A N 1
ATOM 696 C CA . LYS A 1 87 ? -13.959 -15.271 13.552 1.00 53.28 87 LYS A CA 1
ATOM 697 C C . LYS A 1 87 ? -13.103 -14.481 12.566 1.00 53.28 87 LYS A C 1
ATOM 699 O O . LYS A 1 87 ? -12.086 -14.995 12.109 1.00 53.28 87 LYS A O 1
ATOM 704 N N . ARG A 1 88 ? -13.540 -13.277 12.180 1.00 63.62 88 ARG A N 1
ATOM 705 C CA . ARG A 1 88 ? -12.653 -12.359 11.461 1.00 63.62 88 ARG A CA 1
ATOM 706 C C . ARG A 1 88 ? -11.476 -12.119 12.398 1.00 63.62 88 ARG A C 1
ATOM 708 O O . ARG A 1 88 ? -11.672 -11.618 13.506 1.00 63.62 88 ARG A O 1
ATOM 715 N N . ASN A 1 89 ? -10.288 -12.550 11.996 1.00 86.75 89 ASN A N 1
ATOM 716 C CA . ASN A 1 89 ? -9.085 -12.260 12.759 1.00 86.75 89 ASN A CA 1
ATOM 717 C C . ASN A 1 89 ? -8.799 -10.768 12.590 1.00 86.75 89 ASN A C 1
ATOM 719 O O . ASN A 1 89 ? -8.501 -10.327 11.485 1.00 86.75 89 ASN A O 1
ATOM 723 N N . HIS A 1 90 ? -8.934 -9.994 13.666 1.00 95.31 90 HIS A N 1
ATOM 724 C CA . HIS A 1 90 ? -8.617 -8.570 13.657 1.00 95.31 90 HIS A CA 1
ATOM 725 C C . HIS A 1 90 ? -7.153 -8.397 14.060 1.00 95.31 90 HIS A C 1
ATOM 727 O O . HIS A 1 90 ? -6.820 -8.320 15.241 1.00 95.31 90 HIS A O 1
ATOM 733 N N . VAL A 1 91 ? -6.276 -8.394 13.061 1.00 96.94 91 VAL A N 1
ATOM 734 C CA . VAL A 1 91 ? -4.840 -8.136 13.225 1.00 96.94 91 VAL A CA 1
ATOM 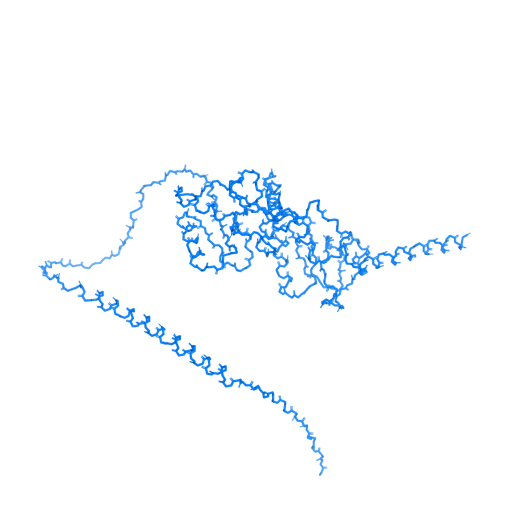735 C C . VAL A 1 91 ? -4.546 -6.700 12.811 1.00 96.94 91 VAL A C 1
ATOM 737 O O . VAL A 1 91 ? -4.779 -6.329 11.654 1.00 96.94 91 VAL A O 1
ATOM 740 N N . PHE A 1 92 ? -4.042 -5.909 13.751 1.00 97.62 92 PHE A N 1
ATOM 741 C CA . PHE A 1 92 ? -3.820 -4.478 13.614 1.00 97.62 92 PHE A CA 1
ATOM 742 C C . PHE A 1 92 ? -2.345 -4.130 13.467 1.00 97.62 92 PHE A C 1
ATOM 744 O O . PHE A 1 92 ? -1.472 -4.789 14.026 1.00 97.62 92 PHE A O 1
ATOM 751 N N . VAL A 1 93 ? -2.070 -3.017 12.798 1.00 96.50 93 VAL A N 1
ATOM 752 C CA . VAL A 1 93 ? -0.807 -2.293 12.921 1.00 96.50 93 VAL A CA 1
ATOM 753 C C . VAL A 1 93 ? -1.093 -0.810 13.139 1.00 96.50 93 VAL A C 1
ATOM 755 O O . VAL A 1 93 ? -1.883 -0.203 12.417 1.00 96.50 93 VAL A O 1
ATOM 758 N N . LEU A 1 94 ? -0.444 -0.221 14.142 1.00 95.25 94 LEU A N 1
ATOM 759 C CA . LEU A 1 94 ? -0.540 1.208 14.439 1.00 95.25 94 LEU A CA 1
ATOM 760 C C . LEU A 1 94 ? 0.623 1.957 13.781 1.00 95.25 94 LEU A C 1
ATOM 762 O O . LEU A 1 94 ? 1.788 1.588 13.975 1.00 95.25 94 LEU A O 1
ATOM 766 N N . SER A 1 95 ? 0.315 3.015 13.033 1.00 91.88 95 SER A N 1
ATOM 767 C CA . SER A 1 95 ? 1.284 3.861 12.330 1.00 91.88 95 SER A CA 1
ATOM 768 C C . SER A 1 95 ? 1.080 5.338 12.676 1.00 91.88 95 SER A C 1
ATOM 770 O O . SER A 1 95 ? -0.047 5.790 12.833 1.00 91.88 95 SER A O 1
ATOM 772 N N . GLY A 1 96 ? 2.169 6.108 12.761 1.00 85.69 96 GLY A N 1
ATOM 773 C CA . GLY A 1 96 ? 2.098 7.560 12.984 1.00 85.69 96 GLY A CA 1
ATOM 774 C C . GLY A 1 96 ? 1.709 7.988 14.405 1.00 85.69 96 GLY A C 1
ATOM 775 O O . GLY A 1 96 ? 1.307 9.133 14.584 1.00 85.69 96 GLY A O 1
ATOM 776 N N . LEU A 1 97 ? 1.832 7.093 15.390 1.00 87.88 97 LEU A N 1
ATOM 777 C CA . LEU A 1 97 ? 1.723 7.405 16.817 1.00 87.88 97 LEU A CA 1
ATOM 778 C C . LEU A 1 97 ? 3.132 7.593 17.383 1.00 87.88 97 LEU A C 1
ATOM 780 O O . LEU A 1 97 ? 3.881 6.621 17.477 1.00 87.88 97 LEU A O 1
ATOM 784 N N . ASN A 1 98 ? 3.497 8.841 17.679 1.00 86.06 98 ASN A N 1
ATOM 785 C CA . ASN A 1 98 ? 4.809 9.183 18.243 1.00 86.06 98 ASN A CA 1
ATOM 786 C C . ASN A 1 98 ? 4.801 9.182 19.775 1.00 86.06 98 ASN A C 1
ATOM 788 O O . ASN A 1 98 ? 5.856 9.027 20.381 1.00 86.06 98 ASN A O 1
ATOM 792 N N . ASP A 1 99 ? 3.629 9.388 20.373 1.00 92.31 99 ASP A N 1
ATOM 793 C CA . ASP A 1 99 ? 3.431 9.328 21.812 1.00 92.31 99 ASP A CA 1
ATOM 794 C C . ASP A 1 99 ? 3.253 7.864 22.241 1.00 92.31 99 ASP A C 1
ATOM 796 O O . ASP A 1 99 ? 2.452 7.122 21.657 1.00 92.31 99 ASP A O 1
ATOM 800 N N . GLN A 1 100 ? 4.069 7.432 23.203 1.00 93.44 100 GLN A N 1
ATOM 801 C CA . GLN A 1 100 ? 4.084 6.048 23.664 1.00 93.44 100 GLN A CA 1
ATOM 802 C C . GLN A 1 100 ? 2.863 5.730 24.536 1.00 93.44 100 GLN A C 1
ATOM 804 O O . GLN A 1 100 ? 2.334 4.630 24.421 1.00 93.44 100 GLN A O 1
ATOM 809 N N . GLU A 1 101 ? 2.371 6.686 25.328 1.00 94.44 101 GLU A N 1
ATOM 810 C CA . GLU A 1 101 ? 1.181 6.501 26.165 1.00 94.44 101 GLU A CA 1
ATOM 811 C C . GLU A 1 101 ? -0.064 6.332 25.288 1.00 94.44 101 GLU A C 1
ATOM 813 O O . GLU A 1 101 ? -0.849 5.404 25.490 1.00 94.44 101 GLU A O 1
ATOM 818 N N . ASP A 1 102 ? -0.204 7.160 24.246 1.00 92.56 102 ASP A N 1
ATOM 819 C CA . ASP A 1 102 ? -1.273 6.992 23.255 1.00 92.56 102 ASP A CA 1
ATOM 820 C C . ASP A 1 102 ? -1.172 5.632 22.562 1.00 92.56 102 ASP A C 1
ATOM 822 O O . ASP A 1 102 ? -2.174 4.937 22.371 1.00 92.56 102 ASP A O 1
ATOM 826 N N . ARG A 1 103 ? 0.044 5.231 22.170 1.00 95.12 103 ARG A N 1
ATOM 827 C CA . ARG A 1 103 ? 0.266 3.939 21.522 1.00 95.12 103 ARG A CA 1
ATOM 828 C C . ARG A 1 103 ? -0.164 2.784 22.424 1.00 95.12 103 ARG A C 1
ATOM 830 O O . ARG A 1 103 ? -0.882 1.909 21.939 1.00 95.12 103 ARG A O 1
ATOM 837 N N . ASP A 1 104 ? 0.249 2.789 23.685 1.00 96.00 104 ASP A N 1
ATOM 838 C CA . ASP A 1 104 ? -0.066 1.733 24.648 1.00 96.00 104 ASP A CA 1
ATOM 839 C C . ASP A 1 104 ? -1.570 1.685 24.933 1.00 96.00 104 ASP A C 1
ATOM 841 O O . ASP A 1 104 ? -2.173 0.614 24.851 1.00 96.00 104 ASP A O 1
ATOM 845 N N . ARG A 1 105 ? -2.218 2.846 25.088 1.00 96.56 105 ARG A N 1
ATOM 846 C CA . ARG A 1 105 ? -3.679 2.952 25.208 1.00 96.56 105 ARG A CA 1
ATOM 847 C C . ARG A 1 105 ? -4.409 2.268 24.048 1.00 96.56 105 ARG A C 1
ATOM 849 O O . ARG A 1 105 ? -5.360 1.518 24.265 1.00 96.56 105 ARG A O 1
ATOM 856 N N . TYR A 1 106 ? -4.001 2.509 22.801 1.00 97.38 106 TYR A N 1
ATOM 857 C CA . TYR A 1 106 ? -4.654 1.876 21.648 1.00 97.38 106 TYR A CA 1
ATOM 858 C C . TYR A 1 106 ? -4.350 0.380 21.531 1.00 97.38 106 TYR A C 1
ATOM 860 O O . TYR A 1 106 ? -5.199 -0.370 21.045 1.00 97.38 106 TYR A O 1
ATOM 868 N N . VAL A 1 107 ? -3.175 -0.068 21.981 1.00 97.38 107 VAL A N 1
ATOM 869 C CA . VAL A 1 107 ? -2.859 -1.499 22.083 1.00 97.38 107 VAL A CA 1
ATOM 870 C C . VAL A 1 107 ? -3.789 -2.177 23.089 1.00 97.38 107 VAL A C 1
ATOM 872 O O . VAL A 1 107 ? -4.411 -3.178 22.737 1.00 97.38 107 VAL A O 1
ATOM 875 N N . GLU A 1 108 ? -3.974 -1.594 24.275 1.00 97.69 108 GLU A N 1
ATOM 876 C CA . GLU A 1 108 ? -4.895 -2.112 25.295 1.00 97.69 108 GLU A CA 1
ATOM 877 C C . GLU A 1 108 ? -6.335 -2.209 24.778 1.00 97.69 108 GLU A C 1
ATOM 879 O O . GLU A 1 108 ? -7.007 -3.217 25.003 1.00 97.69 108 GLU A O 1
ATOM 884 N N . ILE A 1 109 ? -6.805 -1.204 24.029 1.00 98.25 109 ILE A N 1
ATOM 885 C CA . ILE A 1 109 ? -8.131 -1.239 23.393 1.00 98.25 109 ILE A CA 1
ATOM 886 C C . ILE A 1 109 ? -8.233 -2.417 22.414 1.00 98.25 109 ILE A C 1
ATOM 888 O O . ILE A 1 109 ? -9.200 -3.177 22.456 1.00 98.25 109 ILE A O 1
ATOM 892 N N . ILE A 1 110 ? -7.247 -2.586 21.529 1.00 98.12 110 ILE A N 1
ATOM 893 C CA . ILE A 1 110 ? -7.247 -3.663 20.529 1.00 98.12 110 ILE A CA 1
ATOM 894 C C . ILE A 1 110 ? -7.284 -5.034 21.209 1.00 98.12 110 ILE A C 1
ATOM 896 O O . ILE A 1 110 ? -8.099 -5.883 20.837 1.00 98.12 110 ILE A O 1
ATOM 900 N N . GLU A 1 111 ? -6.418 -5.256 22.194 1.00 97.31 111 GLU A N 1
ATOM 901 C CA . GLU A 1 111 ? -6.304 -6.536 22.895 1.00 97.31 111 GLU A CA 1
ATOM 902 C C . GLU A 1 111 ? -7.531 -6.811 23.774 1.00 97.31 111 GLU A C 1
ATOM 904 O O . GLU A 1 111 ? -8.068 -7.921 23.752 1.00 97.31 111 GLU A O 1
ATOM 909 N N . GLY A 1 112 ? -8.046 -5.791 24.466 1.00 97.62 112 GLY A N 1
ATOM 910 C CA . GLY A 1 112 ? -9.252 -5.879 25.291 1.00 97.62 112 GLY A CA 1
ATOM 911 C C . GLY A 1 112 ? -10.510 -6.251 24.499 1.00 97.62 112 GLY A C 1
ATOM 912 O O . GLY A 1 112 ? -11.386 -6.945 25.015 1.00 97.62 112 GLY A O 1
ATOM 913 N N . LEU A 1 113 ? -10.579 -5.863 23.222 1.00 97.31 113 LEU A N 1
ATOM 914 C CA . LEU A 1 113 ? -11.658 -6.236 22.299 1.00 97.31 113 LEU A CA 1
ATOM 915 C C . LEU A 1 113 ? -11.412 -7.572 21.569 1.00 97.31 113 LEU A C 1
ATOM 917 O O . LEU A 1 113 ? -12.238 -8.005 20.761 1.00 97.31 113 LEU A O 1
ATOM 921 N N . GLY A 1 114 ? -10.296 -8.250 21.858 1.00 96.31 114 GLY A N 1
ATOM 922 C CA . GLY A 1 114 ? -9.943 -9.554 21.294 1.00 96.31 114 GLY A CA 1
ATOM 923 C C . GLY A 1 114 ? -9.266 -9.501 19.921 1.00 96.31 114 GLY A C 1
ATOM 924 O O . GLY A 1 114 ? -9.286 -10.502 19.199 1.00 96.31 114 GLY A O 1
ATOM 925 N N . GLY A 1 115 ? -8.707 -8.351 19.539 1.00 97.12 115 GLY A N 1
ATOM 926 C CA . GLY A 1 115 ? -7.807 -8.212 18.395 1.00 97.12 115 GLY A CA 1
ATOM 927 C C . GLY A 1 115 ? -6.359 -8.567 18.746 1.00 97.12 115 GLY A C 1
ATOM 928 O O . GLY A 1 115 ? -6.037 -8.949 19.867 1.00 97.12 115 GLY A O 1
ATOM 929 N N . THR A 1 116 ? -5.464 -8.456 17.769 1.00 96.81 116 THR A N 1
ATOM 930 C CA . THR A 1 116 ? -4.023 -8.692 17.948 1.00 96.81 116 THR A CA 1
ATOM 931 C C . THR A 1 116 ? -3.229 -7.557 17.324 1.00 96.81 116 THR A C 1
ATOM 933 O O . THR A 1 116 ? -3.581 -7.085 16.243 1.00 96.81 116 THR A O 1
ATOM 936 N N . ILE A 1 117 ? -2.142 -7.138 17.972 1.00 95.75 117 ILE A N 1
ATOM 937 C CA . ILE A 1 117 ? -1.229 -6.126 17.443 1.00 95.75 117 ILE A CA 1
ATOM 938 C C . ILE A 1 117 ? -0.016 -6.776 16.762 1.00 95.75 117 ILE A C 1
ATOM 940 O O . ILE A 1 117 ? 0.709 -7.574 17.351 1.00 95.75 117 ILE A O 1
ATOM 944 N N . CYS A 1 118 ? 0.243 -6.406 15.509 1.00 93.75 118 CYS A N 1
ATOM 945 C CA . CYS A 1 118 ? 1.498 -6.705 14.835 1.00 93.75 118 CYS A CA 1
ATOM 946 C C . CYS A 1 118 ? 2.566 -5.709 15.313 1.00 93.75 118 CYS A C 1
ATOM 948 O O . CYS A 1 118 ? 2.530 -4.517 14.986 1.00 93.75 118 CYS A O 1
ATOM 950 N N . GLN A 1 119 ? 3.512 -6.205 16.111 1.00 85.12 119 GLN A N 1
ATOM 951 C CA . GLN A 1 119 ? 4.606 -5.405 16.670 1.00 85.12 119 GLN A CA 1
ATOM 952 C C . GLN A 1 119 ? 5.814 -5.297 15.729 1.00 85.12 119 GLN A C 1
ATOM 954 O O . GLN A 1 119 ? 6.760 -4.565 16.021 1.00 85.12 119 GLN A O 1
ATOM 959 N N . GLU A 1 120 ? 5.795 -5.992 14.590 1.00 87.00 120 GLU A N 1
ATOM 960 C CA . GLU A 1 120 ? 6.916 -5.978 13.661 1.00 87.00 120 GLU A CA 1
ATOM 961 C C . GLU A 1 120 ? 7.165 -4.582 13.067 1.00 87.00 120 GLU A C 1
ATOM 963 O O . GLU A 1 120 ? 6.260 -3.775 12.798 1.00 87.00 120 GLU A O 1
ATOM 968 N N . GLN A 1 121 ? 8.447 -4.284 12.844 1.00 84.69 121 GLN A N 1
ATOM 969 C CA . GLN A 1 121 ? 8.846 -3.076 12.128 1.00 84.69 121 GLN A CA 1
ATOM 970 C C . GLN A 1 121 ? 8.506 -3.193 10.636 1.00 84.69 121 GLN A C 1
ATOM 972 O O . GLN A 1 121 ? 8.066 -2.215 10.027 1.00 84.69 121 GLN A O 1
ATOM 977 N N . SER A 1 122 ? 8.691 -4.386 10.066 1.00 87.12 122 SER A N 1
ATOM 978 C CA . SER A 1 122 ? 8.296 -4.744 8.705 1.00 87.12 122 SER A CA 1
ATOM 979 C C . SER A 1 122 ? 6.792 -4.957 8.574 1.00 87.12 122 SER A C 1
ATOM 981 O O . SER A 1 122 ? 6.081 -5.148 9.555 1.00 87.12 122 SER A O 1
ATOM 983 N N . TRP A 1 123 ? 6.306 -4.913 7.334 1.00 90.12 123 TRP A N 1
ATOM 984 C CA . TRP A 1 123 ? 4.939 -5.316 7.029 1.00 90.12 123 TRP A CA 1
ATOM 985 C C . TRP A 1 123 ? 4.746 -6.833 7.181 1.00 90.12 123 TRP A C 1
ATOM 987 O O . TRP A 1 123 ? 5.509 -7.606 6.597 1.00 90.12 123 TRP A O 1
ATOM 997 N N . ASP A 1 124 ? 3.689 -7.229 7.893 1.00 91.06 124 ASP A N 1
ATOM 998 C CA . ASP A 1 124 ? 3.227 -8.613 8.027 1.00 91.06 124 ASP A CA 1
ATOM 999 C C . ASP A 1 124 ? 1.969 -8.832 7.152 1.00 91.06 124 ASP A C 1
ATOM 1001 O O . ASP A 1 124 ? 0.975 -8.116 7.313 1.00 91.06 124 ASP A O 1
ATOM 1005 N N . PRO A 1 125 ? 1.967 -9.816 6.229 1.00 89.75 125 PRO A N 1
ATOM 1006 C CA . PRO A 1 125 ? 0.807 -10.152 5.397 1.00 89.75 125 PRO A CA 1
ATOM 1007 C C . PRO A 1 125 ? -0.480 -10.516 6.159 1.00 89.75 125 PRO A C 1
ATOM 1009 O O . PRO A 1 125 ? -1.569 -10.423 5.577 1.00 89.75 125 PRO A O 1
ATOM 1012 N N . SER A 1 126 ? -0.369 -10.936 7.425 1.00 91.44 126 SER A N 1
ATOM 1013 C CA . SER A 1 126 ? -1.497 -11.275 8.301 1.00 91.44 126 SER A CA 1
ATOM 1014 C C . SER A 1 126 ? -2.299 -10.052 8.755 1.00 91.44 126 SER A C 1
ATOM 1016 O O . SER A 1 126 ? -3.452 -10.198 9.168 1.00 91.44 126 SER A O 1
ATOM 1018 N N . VAL A 1 127 ? -1.724 -8.846 8.642 1.00 94.62 127 VAL A N 1
ATOM 1019 C CA . VAL A 1 127 ? -2.386 -7.586 8.994 1.00 94.62 127 VAL A CA 1
ATOM 1020 C C . VAL A 1 127 ? -3.664 -7.421 8.180 1.00 94.62 127 VAL A C 1
ATOM 1022 O O . VAL A 1 127 ? -3.678 -7.552 6.958 1.00 94.62 127 VAL A O 1
ATOM 1025 N N . THR A 1 128 ? -4.738 -7.078 8.884 1.00 95.69 128 THR A N 1
ATOM 1026 C CA . THR A 1 128 ? -6.074 -6.829 8.316 1.00 95.69 128 THR A CA 1
ATOM 1027 C C . THR A 1 128 ? -6.473 -5.359 8.404 1.00 95.69 128 THR A C 1
ATOM 1029 O O . THR A 1 128 ? -7.208 -4.878 7.544 1.00 95.69 128 THR A O 1
ATOM 1032 N N . HIS A 1 129 ? -5.947 -4.645 9.403 1.00 97.75 129 HIS A N 1
ATOM 1033 C CA . HIS A 1 129 ? -6.267 -3.254 9.690 1.00 97.75 129 HIS A CA 1
ATOM 1034 C C . HIS A 1 129 ? -4.984 -2.467 9.973 1.00 97.75 129 HIS A C 1
ATOM 1036 O O . HIS A 1 129 ? -4.184 -2.838 10.832 1.00 97.75 129 HIS A O 1
ATOM 1042 N N . LEU A 1 130 ? -4.792 -1.354 9.276 1.00 97.88 130 LEU A N 1
ATOM 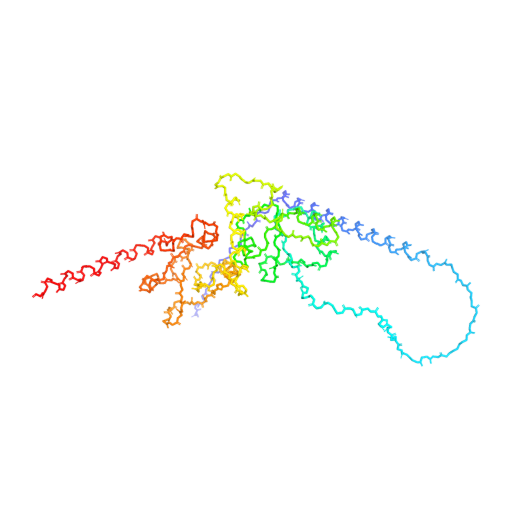1043 C CA . LEU A 1 130 ? -3.808 -0.336 9.614 1.00 97.88 130 LEU A CA 1
ATOM 1044 C C . LEU A 1 130 ? -4.550 0.868 10.181 1.00 97.88 130 LEU A C 1
ATOM 1046 O O . LEU A 1 130 ? -5.410 1.422 9.507 1.00 97.88 130 LEU A O 1
ATOM 1050 N N . VAL A 1 131 ? -4.192 1.302 11.387 1.00 98.00 131 VAL A N 1
ATOM 1051 C CA . VAL A 1 131 ? -4.759 2.510 12.001 1.00 98.00 131 VAL A CA 1
ATOM 1052 C C . VAL A 1 131 ? -3.688 3.596 12.040 1.00 98.00 131 VAL A C 1
ATOM 1054 O O . VAL A 1 131 ? -2.547 3.343 12.439 1.00 98.00 131 VAL A O 1
ATOM 1057 N N . THR A 1 132 ? -4.030 4.800 11.583 1.00 96.38 132 THR A N 1
ATOM 1058 C CA . THR A 1 132 ? -3.106 5.938 11.518 1.00 96.38 132 THR A CA 1
ATOM 1059 C C . THR A 1 132 ? -3.822 7.271 11.707 1.00 96.38 132 THR A C 1
ATOM 1061 O O . THR A 1 132 ? -4.929 7.468 11.208 1.00 96.38 132 THR A O 1
ATOM 1064 N N . VAL A 1 133 ? -3.147 8.213 12.373 1.00 93.56 133 VAL A N 1
ATOM 1065 C CA . VAL A 1 133 ? -3.595 9.614 12.503 1.00 93.56 133 VAL A CA 1
ATOM 1066 C C . VAL A 1 133 ? -3.578 10.316 11.151 1.00 93.56 133 VAL A C 1
ATOM 1068 O O . VAL A 1 133 ? -4.456 11.110 10.834 1.00 93.56 133 VAL A O 1
ATOM 1071 N N . LYS A 1 134 ? -2.535 10.053 10.358 1.00 93.38 134 LYS A N 1
ATOM 1072 C CA . LYS A 1 134 ? -2.296 10.738 9.092 1.00 93.38 134 LYS A CA 1
ATOM 1073 C C . LYS A 1 134 ? -1.614 9.801 8.097 1.00 93.38 134 LYS A C 1
ATOM 1075 O O . LYS A 1 134 ? -0.507 9.320 8.371 1.00 93.38 134 LYS A O 1
ATOM 1080 N N . PRO A 1 135 ? -2.235 9.531 6.941 1.00 93.94 135 PRO A N 1
ATOM 1081 C CA . PRO A 1 135 ? -1.620 8.702 5.915 1.00 93.94 135 PRO A CA 1
ATOM 1082 C C . PRO A 1 135 ? -0.353 9.330 5.312 1.00 93.94 135 PRO A C 1
ATOM 1084 O O . PRO A 1 135 ? -0.265 10.538 5.114 1.00 93.94 135 PRO A O 1
ATOM 1087 N N . ASN A 1 136 ? 0.661 8.505 5.040 1.00 94.44 136 ASN A N 1
ATOM 1088 C CA . ASN A 1 136 ? 1.953 8.912 4.482 1.00 94.44 136 ASN A CA 1
ATOM 1089 C C . ASN A 1 136 ? 2.533 7.814 3.563 1.00 94.44 136 ASN A C 1
ATOM 1091 O O . ASN A 1 136 ? 1.959 6.738 3.429 1.00 94.44 136 ASN A O 1
ATOM 1095 N N . ARG A 1 137 ? 3.689 8.061 2.930 1.00 94.38 137 ARG A N 1
ATOM 1096 C CA . ARG A 1 137 ? 4.341 7.114 1.996 1.00 94.38 137 ARG A CA 1
ATOM 1097 C C . ARG A 1 137 ? 5.232 6.052 2.677 1.00 94.38 137 ARG A C 1
ATOM 1099 O O . ARG A 1 137 ? 6.233 5.634 2.098 1.00 94.38 137 ARG A O 1
ATOM 1106 N N . SER A 1 138 ? 4.930 5.650 3.909 1.00 93.69 138 SER A N 1
ATOM 1107 C CA . SER A 1 138 ? 5.679 4.590 4.602 1.00 93.69 138 SER A CA 1
ATOM 1108 C C . SER A 1 138 ? 5.412 3.204 4.006 1.00 93.69 138 SER A C 1
ATOM 1110 O O . SER A 1 138 ? 4.374 2.969 3.390 1.00 93.69 138 SER A O 1
ATOM 1112 N N . GLU A 1 139 ? 6.333 2.258 4.235 1.00 93.00 139 GLU A N 1
ATOM 1113 C CA . GLU A 1 139 ? 6.188 0.856 3.803 1.00 93.00 139 GLU A CA 1
ATOM 1114 C C . GLU A 1 139 ? 4.877 0.237 4.307 1.00 93.00 139 GLU A C 1
ATOM 1116 O O . GLU A 1 139 ? 4.192 -0.434 3.539 1.00 93.00 139 GLU A O 1
ATOM 1121 N N . LYS A 1 140 ? 4.498 0.502 5.566 1.00 94.19 140 LYS A N 1
ATOM 1122 C CA . LYS A 1 140 ? 3.273 -0.034 6.175 1.00 94.19 140 LYS A CA 1
ATOM 1123 C C . LYS A 1 140 ? 2.019 0.450 5.450 1.00 94.19 140 LYS A C 1
ATOM 1125 O O . LYS A 1 140 ? 1.171 -0.361 5.099 1.00 94.19 140 LYS A O 1
ATOM 1130 N N . ILE A 1 141 ? 1.929 1.750 5.169 1.00 96.50 141 ILE A N 1
ATOM 1131 C CA . ILE A 1 141 ? 0.764 2.323 4.483 1.00 96.50 141 ILE A CA 1
ATOM 1132 C C . ILE A 1 141 ? 0.710 1.868 3.030 1.00 96.50 141 ILE A C 1
ATOM 1134 O O . ILE A 1 141 ? -0.333 1.411 2.579 1.00 96.50 141 ILE A O 1
ATOM 1138 N N . LEU A 1 142 ? 1.830 1.916 2.306 1.00 97.62 142 LEU A N 1
ATOM 1139 C CA . LEU A 1 142 ? 1.865 1.449 0.919 1.00 97.62 142 LEU A CA 1
ATOM 1140 C C . LEU A 1 142 ? 1.535 -0.046 0.812 1.00 97.62 142 LEU A C 1
ATOM 1142 O O . LEU A 1 142 ? 0.834 -0.439 -0.112 1.00 97.62 142 LEU A O 1
ATOM 1146 N N . SER A 1 143 ? 1.981 -0.866 1.767 1.00 96.88 143 SER A N 1
ATOM 1147 C CA . SER A 1 143 ? 1.666 -2.298 1.789 1.00 96.88 143 SER A CA 1
ATOM 1148 C C . SER A 1 143 ? 0.203 -2.567 2.133 1.00 96.88 143 SER A C 1
ATOM 1150 O O . SER A 1 143 ? -0.407 -3.432 1.507 1.00 96.88 143 SER A O 1
ATOM 1152 N N . ALA A 1 144 ? -0.388 -1.805 3.061 1.00 96.88 144 ALA A N 1
ATOM 1153 C CA . ALA A 1 144 ? -1.819 -1.872 3.351 1.00 96.88 144 ALA A CA 1
ATOM 1154 C C . ALA A 1 144 ? -2.658 -1.526 2.113 1.00 96.88 144 ALA A C 1
ATOM 1156 O O . ALA A 1 144 ? -3.574 -2.271 1.775 1.00 96.88 144 ALA A O 1
ATOM 1157 N N . ILE A 1 145 ? -2.290 -0.463 1.388 1.00 97.69 145 ILE A N 1
ATOM 1158 C CA . ILE A 1 145 ? -2.937 -0.078 0.126 1.00 97.69 145 ILE A CA 1
ATOM 1159 C C . ILE A 1 145 ? -2.771 -1.191 -0.920 1.00 97.69 145 ILE A C 1
ATOM 1161 O O . ILE A 1 145 ? -3.754 -1.638 -1.503 1.00 97.69 145 ILE A O 1
ATOM 1165 N N . ALA A 1 146 ? -1.546 -1.685 -1.129 1.00 97.44 146 ALA A N 1
ATOM 1166 C CA . ALA A 1 146 ? -1.252 -2.703 -2.139 1.00 97.44 146 ALA A CA 1
ATOM 1167 C C . ALA A 1 146 ? -1.998 -4.028 -1.907 1.00 97.44 146 ALA A C 1
ATOM 1169 O O . ALA A 1 146 ? -2.364 -4.705 -2.867 1.00 97.44 146 ALA A O 1
ATOM 1170 N N . SER A 1 147 ? -2.226 -4.390 -0.643 1.00 94.94 147 SER A N 1
ATOM 1171 C CA . SER A 1 147 ? -2.946 -5.605 -0.236 1.00 94.94 147 SER A CA 1
ATOM 1172 C C . SER A 1 147 ? -4.437 -5.383 0.047 1.00 94.94 147 SER A C 1
ATOM 1174 O O . SER A 1 147 ? -5.115 -6.314 0.480 1.00 94.94 147 SER A O 1
ATOM 1176 N N . GLY A 1 148 ? -4.956 -4.168 -0.177 1.00 95.12 148 GLY A N 1
ATOM 1177 C CA . GLY A 1 148 ? -6.367 -3.840 0.031 1.00 95.12 148 GLY A CA 1
ATOM 1178 C C . GLY A 1 148 ? -6.831 -4.007 1.480 1.00 95.12 148 GLY A C 1
ATOM 1179 O O . GLY A 1 148 ? -7.947 -4.464 1.713 1.00 95.12 148 GLY A O 1
ATOM 1180 N N . ARG A 1 149 ? -5.974 -3.705 2.463 1.00 95.56 149 ARG A N 1
ATOM 1181 C CA . ARG A 1 149 ? -6.347 -3.720 3.887 1.00 95.56 149 ARG A CA 1
ATOM 1182 C C . ARG A 1 149 ? -7.063 -2.438 4.276 1.00 95.56 149 ARG A C 1
ATOM 1184 O O . ARG A 1 149 ? -6.891 -1.403 3.637 1.00 95.56 149 ARG A O 1
ATOM 1191 N N . TRP A 1 150 ? -7.813 -2.502 5.371 1.00 97.50 150 TRP A N 1
ATOM 1192 C CA . TRP A 1 150 ? -8.433 -1.319 5.951 1.00 97.50 150 TRP A CA 1
ATOM 1193 C C . TRP A 1 150 ? -7.365 -0.318 6.389 1.00 97.50 150 TRP A C 1
ATOM 1195 O O . TRP A 1 150 ? -6.438 -0.676 7.118 1.00 97.50 150 TRP A O 1
ATOM 1205 N N . VAL A 1 151 ? -7.508 0.934 5.959 1.00 98.12 151 VAL A N 1
ATOM 1206 C CA . VAL A 1 151 ? -6.680 2.060 6.401 1.00 98.12 151 VAL A CA 1
ATOM 1207 C C . VAL A 1 151 ? -7.595 3.011 7.164 1.00 98.12 151 VAL A C 1
ATOM 1209 O O . VAL A 1 151 ? -8.402 3.716 6.568 1.00 98.12 151 VAL A O 1
ATOM 1212 N N . LEU A 1 152 ? -7.503 2.989 8.490 1.00 98.44 152 LEU A N 1
ATOM 1213 C CA . LEU A 1 152 ? -8.482 3.582 9.402 1.00 98.44 152 LEU A CA 1
ATOM 1214 C C . LEU A 1 152 ? -7.907 4.759 10.192 1.00 98.44 152 LEU A C 1
ATOM 1216 O O . LEU A 1 152 ? -6.704 4.824 10.471 1.00 98.44 152 LEU A O 1
ATOM 1220 N N . ASN A 1 153 ? -8.789 5.672 10.586 1.00 97.81 153 ASN A N 1
ATOM 1221 C CA . ASN A 1 153 ? -8.524 6.692 11.596 1.00 97.81 153 ASN A CA 1
ATOM 1222 C C . ASN A 1 153 ? -8.598 6.091 13.018 1.00 97.81 153 ASN A C 1
ATOM 1224 O O . ASN A 1 153 ? -9.220 5.049 13.231 1.00 97.81 153 ASN A O 1
ATOM 1228 N N . LEU A 1 154 ? -7.981 6.755 14.003 1.00 96.62 154 LEU A N 1
ATOM 1229 C CA . LEU A 1 154 ? -8.066 6.376 15.421 1.00 96.62 154 LEU A CA 1
ATOM 1230 C C . LEU A 1 154 ? -9.501 6.350 15.963 1.00 96.62 154 LEU A C 1
ATOM 1232 O O . LEU A 1 154 ? -9.785 5.537 16.841 1.00 96.62 154 LEU A O 1
ATOM 1236 N N . SER A 1 155 ? -10.404 7.155 15.396 1.00 97.19 155 SER A N 1
ATOM 1237 C CA . SER A 1 155 ? -11.825 7.181 15.758 1.00 97.19 155 SER A CA 1
ATOM 1238 C C . SER A 1 155 ? -12.484 5.802 15.678 1.00 97.19 155 SER A C 1
ATOM 1240 O O . SER A 1 155 ? -13.413 5.526 16.431 1.00 97.19 155 SER A O 1
ATOM 1242 N N . TYR A 1 156 ? -11.962 4.895 14.842 1.00 98.44 156 TYR A N 1
ATOM 1243 C CA . TYR A 1 156 ? -12.397 3.500 14.802 1.00 98.44 156 TYR A CA 1
ATOM 1244 C C . TYR A 1 156 ? -12.194 2.780 16.140 1.00 98.44 156 TYR A C 1
ATOM 1246 O O . TYR A 1 156 ? -13.075 2.056 16.607 1.00 98.44 156 TYR A O 1
ATOM 1254 N N . LEU A 1 157 ? -11.018 2.946 16.752 1.00 98.25 157 LEU A N 1
ATOM 1255 C CA . LEU A 1 157 ? -10.682 2.294 18.017 1.00 98.25 157 LEU A CA 1
ATOM 1256 C C . LEU A 1 157 ? -11.442 2.937 19.175 1.00 98.25 157 LEU A C 1
ATOM 1258 O O . LEU A 1 157 ? -11.912 2.223 20.055 1.00 98.25 157 LEU A O 1
ATOM 1262 N N . GLU A 1 158 ? -11.623 4.257 19.142 1.00 97.62 158 GLU A N 1
ATOM 1263 C CA . GLU A 1 158 ? -12.416 4.988 20.136 1.00 97.62 158 GLU A CA 1
ATOM 1264 C C . GLU A 1 158 ? -13.886 4.542 20.115 1.00 97.62 158 GLU A C 1
ATOM 1266 O O . GLU A 1 158 ? -14.422 4.140 21.148 1.00 97.62 158 GLU A O 1
ATOM 1271 N N . ALA A 1 159 ? -14.505 4.498 18.931 1.00 98.19 159 ALA A N 1
ATOM 1272 C CA . ALA A 1 159 ? -15.873 4.012 18.761 1.00 98.19 159 ALA A CA 1
ATOM 1273 C C . ALA A 1 159 ? -16.008 2.521 19.118 1.00 98.19 159 ALA A C 1
ATOM 1275 O O . ALA A 1 159 ? -16.996 2.104 19.724 1.00 98.19 159 ALA A O 1
ATOM 1276 N N . SER A 1 160 ? -14.999 1.707 18.789 1.00 98.38 160 SER A N 1
ATOM 1277 C CA . SER A 1 160 ? -14.978 0.285 19.151 1.00 98.38 160 SER A CA 1
ATOM 1278 C C . SER A 1 160 ? -14.882 0.064 20.662 1.00 98.38 160 SER A C 1
ATOM 1280 O O . SER A 1 160 ? -15.536 -0.831 21.203 1.00 98.38 160 SER A O 1
ATOM 1282 N N . MET A 1 161 ? -14.087 0.885 21.353 1.00 98.25 161 MET A N 1
ATOM 1283 C CA . MET A 1 161 ? -13.970 0.868 22.810 1.00 98.25 161 MET A CA 1
ATOM 1284 C C . MET A 1 161 ? -15.311 1.216 23.461 1.00 98.25 161 MET A C 1
ATOM 1286 O O . MET A 1 161 ? -15.771 0.477 24.329 1.00 98.25 161 MET A O 1
ATOM 1290 N N . GLU A 1 162 ? -15.967 2.290 23.012 1.00 98.19 162 GLU A N 1
ATOM 1291 C CA . GLU A 1 162 ? -17.275 2.707 23.534 1.00 98.19 162 GLU A CA 1
ATOM 1292 C C . GLU A 1 162 ? -18.361 1.646 23.290 1.00 98.19 162 GLU A C 1
ATOM 1294 O O . GLU A 1 162 ? -19.177 1.361 24.167 1.00 98.19 162 GLU A O 1
ATOM 1299 N N . ALA A 1 163 ? -18.337 0.993 22.126 1.00 98.06 163 ALA A N 1
ATOM 1300 C CA . ALA A 1 163 ? -19.276 -0.073 21.788 1.00 98.06 163 ALA A CA 1
ATOM 1301 C C . ALA A 1 163 ? -18.979 -1.420 22.478 1.00 98.06 163 ALA A C 1
ATOM 1303 O O . ALA A 1 163 ? -19.797 -2.343 22.385 1.00 98.06 163 ALA A O 1
ATOM 1304 N N . GLY A 1 164 ? -17.809 -1.576 23.110 1.00 97.69 164 GLY A N 1
ATOM 1305 C CA . GLY A 1 164 ? -17.342 -2.840 23.690 1.00 97.69 164 GLY A CA 1
ATOM 1306 C C . GLY A 1 164 ? -17.092 -3.950 22.659 1.00 97.69 164 GLY A C 1
ATOM 1307 O O . GLY A 1 164 ? -17.097 -5.131 23.007 1.00 97.69 164 GLY A O 1
ATOM 1308 N N . LYS A 1 165 ? -16.931 -3.594 21.379 1.00 97.62 165 LYS A N 1
ATOM 1309 C CA . LYS A 1 165 ? -16.649 -4.503 20.256 1.00 97.62 165 LYS A CA 1
ATOM 1310 C C . LYS A 1 165 ? -16.118 -3.711 19.066 1.00 97.62 165 LYS A C 1
ATOM 1312 O O . LYS A 1 165 ? -16.460 -2.545 18.910 1.00 97.62 165 LYS A O 1
ATOM 1317 N N . PHE A 1 166 ? -15.394 -4.371 18.166 1.00 98.06 166 PHE A N 1
ATOM 1318 C CA . PHE A 1 166 ? -15.055 -3.779 16.872 1.00 98.06 166 PHE A CA 1
ATOM 1319 C C . PHE A 1 166 ? -16.323 -3.377 16.101 1.00 98.06 166 PHE A C 1
ATOM 1321 O O . PHE A 1 166 ? -17.196 -4.216 15.840 1.00 98.06 166 PHE A O 1
ATOM 1328 N N . VAL A 1 167 ? -16.448 -2.078 15.812 1.00 97.69 167 VAL A N 1
ATOM 1329 C CA . VAL A 1 167 ? -17.550 -1.513 15.016 1.00 97.69 167 VAL A CA 1
ATOM 1330 C C . VAL A 1 167 ? -17.312 -1.748 13.521 1.00 97.69 167 VAL A C 1
ATOM 1332 O O . VAL A 1 167 ? -16.363 -2.424 13.134 1.00 97.69 167 VAL A O 1
ATOM 1335 N N . LYS A 1 168 ? -18.204 -1.244 12.663 1.00 96.88 168 LYS A N 1
ATOM 1336 C CA . LYS A 1 168 ? -17.987 -1.297 11.213 1.00 96.88 168 LYS A CA 1
ATOM 1337 C C . LYS A 1 168 ? -16.882 -0.327 10.809 1.00 96.88 168 LYS A C 1
ATOM 1339 O O . LYS A 1 168 ? -16.800 0.776 11.335 1.00 96.88 168 LYS A O 1
ATOM 1344 N N . GLU A 1 169 ? -16.071 -0.745 9.853 1.00 97.75 169 GLU A N 1
ATOM 1345 C CA . GLU A 1 169 ? -14.881 -0.024 9.419 1.00 97.75 169 GLU A CA 1
ATOM 1346 C C . GLU A 1 169 ? -15.207 1.207 8.546 1.00 97.75 169 GLU A C 1
ATOM 1348 O O . GLU A 1 169 ? -14.489 2.202 8.607 1.00 97.75 169 GLU A O 1
ATOM 1353 N N . ASP A 1 170 ? -16.294 1.163 7.764 1.00 97.31 170 ASP A N 1
ATOM 1354 C CA . ASP A 1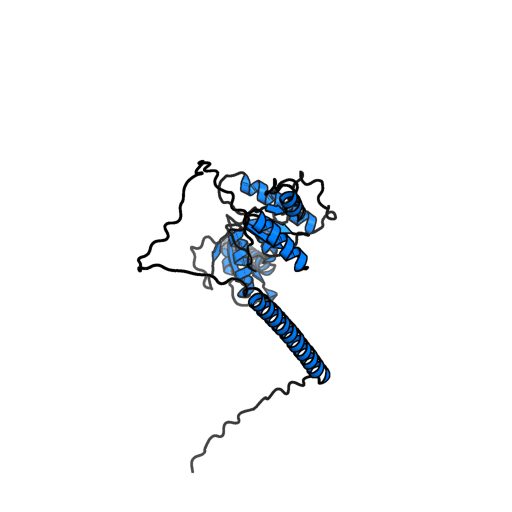 170 ? -16.603 2.124 6.690 1.00 97.31 170 ASP A CA 1
ATOM 1355 C C . ASP A 1 170 ? -16.634 3.601 7.122 1.00 97.31 170 ASP A C 1
ATOM 1357 O O . ASP A 1 170 ? -16.118 4.456 6.407 1.00 97.31 170 ASP A O 1
ATOM 1361 N N . GLU A 1 171 ? -17.211 3.910 8.286 1.00 97.38 171 GLU A N 1
ATOM 1362 C CA . GLU A 1 171 ? -17.356 5.287 8.800 1.00 97.38 171 GLU A CA 1
ATOM 1363 C C . GLU A 1 171 ? -16.033 5.864 9.337 1.00 97.38 171 GLU A C 1
ATOM 1365 O O . GLU A 1 171 ? -15.929 7.057 9.613 1.00 97.38 171 GLU A O 1
ATOM 1370 N N . HIS A 1 172 ? -15.001 5.026 9.443 1.00 98.06 172 HIS A N 1
ATOM 1371 C CA . HIS A 1 172 ? -13.684 5.386 9.964 1.00 98.06 172 HIS A CA 1
ATOM 1372 C C . HIS A 1 172 ? -12.553 5.138 8.954 1.00 98.06 172 HIS A C 1
ATOM 1374 O O . HIS A 1 172 ? -11.375 5.324 9.279 1.00 98.06 172 HIS A O 1
ATOM 1380 N N . GLU A 1 173 ? -12.887 4.700 7.739 1.00 98.25 173 GLU A N 1
ATOM 1381 C CA . GLU A 1 173 ? -11.936 4.424 6.667 1.00 98.25 173 GLU A CA 1
ATOM 1382 C C . GLU A 1 173 ? -11.501 5.706 5.963 1.00 98.25 173 GLU A C 1
ATOM 1384 O O . GLU A 1 173 ? -12.297 6.475 5.425 1.00 98.25 173 GLU A O 1
ATOM 1389 N N . TRP A 1 174 ? -10.186 5.897 5.904 1.00 97.94 174 TRP A N 1
ATOM 1390 C CA . TRP A 1 174 ? -9.585 6.977 5.149 1.00 97.94 174 TRP A CA 1
ATOM 1391 C C . TRP A 1 174 ? -9.955 6.880 3.664 1.00 97.94 174 TRP A C 1
ATOM 1393 O O . TRP A 1 174 ? -9.631 5.902 2.994 1.00 97.94 174 TRP A O 1
ATOM 1403 N N . GLY A 1 175 ? -10.585 7.938 3.145 1.00 96.00 175 GLY A N 1
ATOM 1404 C CA . GLY A 1 175 ? -10.972 8.052 1.737 1.00 96.00 175 GLY A CA 1
ATOM 1405 C C . GLY A 1 175 ? -12.302 7.384 1.391 1.00 96.00 175 GLY A C 1
ATOM 1406 O O . GLY A 1 175 ? -12.724 7.464 0.238 1.00 96.00 175 GLY A O 1
ATOM 1407 N N . ASN A 1 176 ? -12.977 6.757 2.361 1.00 97.06 176 ASN A N 1
ATOM 1408 C CA . ASN A 1 176 ? -14.323 6.237 2.163 1.00 97.06 176 ASN A CA 1
ATOM 1409 C C . ASN A 1 176 ? -15.331 7.401 2.134 1.00 97.06 176 ASN A C 1
ATOM 1411 O O . ASN A 1 176 ? -15.374 8.180 3.085 1.00 97.06 176 ASN A O 1
ATOM 1415 N N . PRO A 1 177 ? -16.189 7.513 1.101 1.00 95.00 177 PRO A N 1
ATOM 1416 C CA . PRO A 1 177 ? -17.213 8.559 1.026 1.00 95.00 177 PRO A CA 1
ATOM 1417 C C . PRO A 1 177 ? -18.219 8.560 2.187 1.00 95.00 177 PRO A C 1
ATOM 1419 O O . PRO A 1 177 ? -18.920 9.548 2.384 1.00 95.00 177 PRO A O 1
ATOM 1422 N N . SER A 1 178 ? -18.319 7.455 2.930 1.00 94.75 178 SER A N 1
ATOM 1423 C CA . SER A 1 178 ? -19.205 7.318 4.093 1.00 94.75 178 SER A CA 1
ATOM 1424 C C . SER A 1 178 ? -18.592 7.899 5.373 1.00 94.75 178 SER A C 1
ATOM 1426 O O . SER A 1 178 ? -19.323 8.184 6.316 1.00 94.75 178 SER A O 1
ATOM 1428 N N . ALA A 1 179 ? -17.271 8.097 5.412 1.00 95.00 179 ALA A N 1
ATOM 1429 C CA . ALA A 1 179 ? -16.527 8.593 6.567 1.00 95.00 179 ALA A CA 1
ATOM 1430 C C . ALA A 1 179 ? -16.549 10.134 6.636 1.00 95.00 179 ALA A C 1
ATOM 1432 O O . ALA A 1 179 ? -15.513 10.796 6.591 1.00 95.00 179 ALA A O 1
ATOM 1433 N N . VAL A 1 180 ? -17.755 10.707 6.701 1.00 92.31 180 VAL A N 1
ATOM 1434 C CA . VAL A 1 180 ? -18.001 12.159 6.583 1.00 92.31 180 VAL A CA 1
ATOM 1435 C C . VAL A 1 180 ? -17.439 12.992 7.739 1.00 92.31 180 VAL A C 1
ATOM 1437 O O . VAL A 1 180 ? -17.219 14.187 7.570 1.00 92.31 180 VAL A O 1
ATOM 1440 N N . ASP A 1 181 ? -17.190 12.371 8.892 1.00 92.81 181 ASP A N 1
ATOM 1441 C CA . ASP A 1 181 ? -16.688 13.045 10.095 1.00 92.81 181 ASP A CA 1
ATOM 1442 C C . ASP A 1 181 ? -15.150 13.063 10.180 1.00 92.81 181 ASP A C 1
ATOM 1444 O O . ASP A 1 181 ? -14.579 13.600 11.134 1.00 92.81 181 ASP A O 1
ATOM 1448 N N . LEU A 1 182 ? -14.448 12.470 9.204 1.00 94.69 182 LEU A N 1
ATOM 1449 C CA . LEU A 1 182 ? -12.987 12.470 9.187 1.00 94.69 182 LEU A CA 1
ATOM 1450 C C . LEU A 1 182 ? -12.409 13.807 8.692 1.00 94.69 182 LEU A C 1
ATOM 1452 O O . LEU A 1 182 ? -13.001 14.467 7.840 1.00 94.69 182 LEU A O 1
ATOM 1456 N N . PRO A 1 183 ? -11.209 14.197 9.168 1.00 92.50 183 PRO A N 1
ATOM 1457 C CA . PRO A 1 183 ? -10.538 15.398 8.687 1.00 92.50 183 PRO A CA 1
ATOM 1458 C C . PRO A 1 183 ? -10.273 15.362 7.178 1.00 92.50 183 PRO A C 1
ATOM 1460 O O . PRO A 1 183 ? -9.711 14.395 6.658 1.00 92.50 183 PRO A O 1
ATOM 1463 N N . GLU A 1 184 ? -10.596 16.457 6.493 1.00 91.25 184 GLU A N 1
ATOM 1464 C CA . GLU A 1 184 ? -10.253 16.643 5.084 1.00 91.25 184 GLU A CA 1
ATOM 1465 C C . GLU A 1 184 ? -8.781 17.048 4.910 1.00 91.25 184 GLU A C 1
ATOM 1467 O O . GLU A 1 184 ? -8.190 17.754 5.736 1.00 91.25 184 GLU A O 1
ATOM 1472 N N . PHE A 1 185 ? -8.185 16.624 3.795 1.00 94.62 185 PHE A N 1
ATOM 1473 C CA . PHE A 1 185 ? -6.848 17.048 3.387 1.00 94.62 185 PHE A CA 1
ATOM 1474 C C . PHE A 1 185 ? -6.929 18.126 2.301 1.00 94.62 185 PHE A C 1
ATOM 1476 O O . PHE A 1 185 ? -7.894 18.154 1.541 1.00 94.62 185 PHE A O 1
ATOM 1483 N N . PRO A 1 186 ? -5.917 19.008 2.182 1.00 95.31 186 PRO A N 1
ATOM 1484 C CA . PRO A 1 186 ? -5.890 19.999 1.113 1.00 95.31 186 PRO A CA 1
ATOM 1485 C C . PRO A 1 186 ? -5.978 19.344 -0.267 1.00 95.31 186 PRO A C 1
ATOM 1487 O O . PRO A 1 186 ? -5.361 18.299 -0.496 1.00 95.31 186 PRO A O 1
ATOM 1490 N N . GLN A 1 187 ? -6.675 20.005 -1.190 1.00 92.81 187 GLN A N 1
ATOM 1491 C CA . GLN A 1 187 ? -6.768 19.555 -2.574 1.00 92.81 187 GLN A CA 1
ATOM 1492 C C . GLN A 1 187 ? -5.373 19.387 -3.194 1.00 92.81 187 GLN A C 1
ATOM 1494 O O . GLN A 1 187 ? -4.463 20.189 -2.965 1.00 92.81 187 GLN A O 1
ATOM 1499 N N . ASP A 1 188 ? -5.213 18.327 -3.978 1.00 90.56 188 ASP A N 1
ATOM 1500 C CA . ASP A 1 188 ? -3.992 17.888 -4.645 1.00 90.56 188 ASP A CA 1
ATOM 1501 C C . ASP A 1 188 ? -2.826 17.491 -3.732 1.00 90.56 188 ASP A C 1
ATOM 1503 O O . ASP A 1 188 ? -1.743 17.137 -4.232 1.00 90.56 188 ASP A O 1
ATOM 1507 N N . SER A 1 189 ? -3.044 17.477 -2.415 1.00 95.25 189 SER A N 1
ATOM 1508 C CA . SER A 1 189 ? -2.057 17.016 -1.443 1.00 95.25 189 SER A CA 1
ATOM 1509 C C . SER A 1 189 ? -1.725 15.535 -1.625 1.00 95.25 189 SER A C 1
ATOM 1511 O O . SER A 1 189 ? -2.432 14.763 -2.282 1.00 95.25 189 SER A O 1
ATOM 1513 N N . ILE A 1 190 ? -0.602 15.109 -1.045 1.00 93.88 190 ILE A N 1
ATOM 1514 C CA . ILE A 1 190 ? -0.255 13.690 -1.071 1.00 93.88 190 ILE A CA 1
ATOM 1515 C C . ILE A 1 190 ? -1.209 12.874 -0.200 1.00 93.88 190 ILE A C 1
ATOM 1517 O O . ILE A 1 190 ? -1.523 11.733 -0.524 1.00 93.88 190 ILE A O 1
ATOM 1521 N N . GLU A 1 191 ? -1.672 13.451 0.898 1.00 95.81 191 GLU A N 1
ATOM 1522 C CA . GLU A 1 191 ? -2.572 12.803 1.831 1.00 95.81 191 GLU A CA 1
ATOM 1523 C C . GLU A 1 191 ? -3.923 12.510 1.187 1.00 95.81 191 GLU A C 1
ATOM 1525 O O . GLU A 1 191 ? -4.364 11.366 1.246 1.00 95.81 191 GLU A O 1
ATOM 1530 N N . GLU A 1 192 ? -4.509 13.478 0.474 1.00 96.19 192 GLU A N 1
ATOM 1531 C CA . GLU A 1 192 ? -5.741 13.274 -0.301 1.00 96.19 192 GLU A CA 1
ATOM 1532 C C . GLU A 1 192 ? -5.588 12.106 -1.293 1.00 96.19 192 GLU A C 1
ATOM 1534 O O . GLU A 1 192 ? -6.412 11.192 -1.343 1.00 96.19 192 GLU A O 1
ATOM 1539 N N . LYS A 1 193 ? -4.475 12.073 -2.035 1.00 97.19 193 LYS A N 1
ATOM 1540 C CA . LYS A 1 193 ? -4.204 11.011 -3.017 1.00 97.19 193 LYS A CA 1
ATOM 1541 C C . LYS A 1 193 ? -3.987 9.649 -2.356 1.00 97.19 193 LYS A C 1
ATOM 1543 O O . LYS A 1 193 ? -4.395 8.630 -2.908 1.00 97.19 193 LYS A O 1
ATOM 1548 N N . LEU A 1 194 ? -3.356 9.611 -1.182 1.00 97.38 194 LEU A N 1
ATOM 1549 C CA . LEU A 1 194 ? -3.147 8.382 -0.412 1.00 97.38 194 LEU A CA 1
ATOM 1550 C C . LEU A 1 194 ? -4.461 7.807 0.113 1.00 97.38 194 LEU A C 1
ATOM 1552 O O . LEU A 1 194 ? -4.659 6.598 0.010 1.00 97.38 194 LEU A O 1
ATOM 1556 N N . VAL A 1 195 ? -5.345 8.644 0.662 1.00 97.25 195 VAL A N 1
ATOM 1557 C CA . VAL A 1 195 ? -6.630 8.167 1.194 1.00 97.25 195 VAL A CA 1
ATOM 1558 C C . VAL A 1 195 ? -7.562 7.712 0.082 1.00 97.25 195 VAL A C 1
ATOM 1560 O O . VAL A 1 195 ? -8.126 6.625 0.171 1.00 97.25 195 VAL A O 1
ATOM 1563 N N . ALA A 1 196 ? -7.620 8.459 -1.025 1.00 97.31 196 ALA A N 1
ATOM 1564 C CA . ALA A 1 196 ? -8.356 8.038 -2.213 1.00 97.31 196 ALA A CA 1
ATOM 1565 C C . ALA A 1 196 ? -7.836 6.692 -2.750 1.00 97.31 196 ALA A C 1
ATOM 1567 O O . ALA A 1 196 ? -8.620 5.805 -3.086 1.00 97.31 196 ALA A O 1
ATOM 1568 N N . ALA A 1 197 ? -6.512 6.506 -2.782 1.00 98.00 197 ALA A N 1
ATOM 1569 C CA . ALA A 1 197 ? -5.897 5.252 -3.201 1.00 98.00 197 ALA A CA 1
ATOM 1570 C C . ALA A 1 197 ? -6.203 4.081 -2.258 1.00 98.00 197 ALA A C 1
ATOM 1572 O O . ALA A 1 197 ? -6.470 2.983 -2.743 1.00 98.00 197 ALA A O 1
ATOM 1573 N N . ALA A 1 198 ? -6.176 4.297 -0.939 1.00 97.62 198 ALA A N 1
ATOM 1574 C CA . ALA A 1 198 ? -6.483 3.261 0.044 1.00 97.62 198 ALA A CA 1
ATOM 1575 C C . ALA A 1 198 ? -7.891 2.692 -0.163 1.00 97.62 198 ALA A C 1
ATOM 1577 O O . ALA A 1 198 ? -8.043 1.484 -0.360 1.00 97.62 198 ALA A O 1
ATOM 1578 N N . TYR A 1 199 ? -8.890 3.573 -0.238 1.00 97.19 199 TYR A N 1
ATOM 1579 C CA . TYR A 1 199 ? -10.272 3.182 -0.496 1.00 97.19 199 TYR A CA 1
ATOM 1580 C C . TYR A 1 199 ? -10.446 2.515 -1.871 1.00 97.19 199 TYR A C 1
ATOM 1582 O O . TYR A 1 199 ? -11.069 1.452 -1.981 1.00 97.19 199 TYR A O 1
ATOM 1590 N N . ARG A 1 200 ? -9.853 3.090 -2.930 1.00 96.81 200 ARG A N 1
ATOM 1591 C CA . ARG A 1 200 ? -9.919 2.547 -4.300 1.00 96.81 200 ARG A CA 1
ATOM 1592 C C . ARG A 1 200 ? -9.378 1.120 -4.378 1.00 96.81 200 ARG A C 1
ATOM 1594 O O . ARG A 1 200 ? -10.028 0.251 -4.951 1.00 96.81 200 ARG A O 1
ATOM 1601 N N . TRP A 1 201 ? -8.202 0.862 -3.809 1.00 96.38 201 TRP A N 1
ATOM 1602 C CA . TRP A 1 201 ? -7.612 -0.475 -3.847 1.00 96.38 201 TRP A CA 1
ATOM 1603 C C . TRP A 1 201 ? -8.374 -1.464 -2.973 1.00 96.38 201 TRP A C 1
ATOM 1605 O O . TRP A 1 201 ? -8.657 -2.567 -3.432 1.00 96.38 201 TRP A O 1
ATOM 1615 N N . ARG A 1 202 ? -8.778 -1.088 -1.753 1.00 95.12 202 ARG A N 1
ATOM 1616 C CA . ARG A 1 202 ? -9.568 -1.984 -0.897 1.00 95.12 202 ARG A CA 1
ATOM 1617 C C . ARG A 1 202 ? -10.875 -2.394 -1.578 1.00 95.12 202 ARG A C 1
ATOM 1619 O O . ARG A 1 202 ? -11.189 -3.583 -1.618 1.00 95.12 202 ARG A O 1
ATOM 1626 N N . THR A 1 203 ? -11.620 -1.441 -2.137 1.00 93.88 203 THR A N 1
ATOM 1627 C CA . THR A 1 203 ? -12.879 -1.731 -2.842 1.00 93.88 203 THR A CA 1
ATOM 1628 C C . THR A 1 203 ? -12.654 -2.637 -4.049 1.00 93.88 203 THR A C 1
ATOM 1630 O O . THR A 1 203 ? -13.313 -3.671 -4.140 1.00 93.88 203 THR A O 1
ATOM 1633 N N . ALA A 1 204 ? -11.684 -2.314 -4.909 1.00 92.50 204 ALA A N 1
ATOM 1634 C CA . ALA A 1 204 ? -11.382 -3.095 -6.109 1.00 92.50 204 ALA A CA 1
ATOM 1635 C C . ALA A 1 204 ? -10.887 -4.523 -5.812 1.00 92.50 204 ALA A C 1
ATOM 1637 O O . ALA A 1 204 ? -11.134 -5.434 -6.597 1.00 92.50 204 ALA A O 1
ATOM 1638 N N . LEU A 1 205 ? -10.187 -4.732 -4.693 1.00 90.81 205 LEU A N 1
ATOM 1639 C CA . LEU A 1 205 ? -9.634 -6.040 -4.322 1.00 90.81 205 LEU A CA 1
ATOM 1640 C C . LEU A 1 205 ? -10.611 -6.896 -3.500 1.00 90.81 205 LEU A C 1
ATOM 1642 O O . LEU A 1 205 ? -10.466 -8.114 -3.456 1.00 90.81 205 LEU A O 1
ATOM 1646 N N . THR A 1 206 ? -11.625 -6.292 -2.873 1.00 79.62 206 THR A N 1
ATOM 1647 C CA . THR A 1 206 ? -12.628 -7.024 -2.075 1.00 79.62 206 THR A CA 1
ATOM 1648 C C . THR A 1 206 ? -13.768 -7.589 -2.937 1.00 79.62 206 THR A C 1
ATOM 1650 O O . THR A 1 206 ? -14.430 -8.542 -2.529 1.00 79.62 206 THR A O 1
ATOM 1653 N N . THR A 1 207 ? -14.015 -7.037 -4.130 1.00 66.88 207 THR A N 1
ATOM 1654 C CA . THR A 1 207 ? -15.168 -7.401 -4.976 1.00 66.88 207 THR A CA 1
ATOM 1655 C C . THR A 1 207 ? -15.095 -8.788 -5.618 1.00 66.88 207 THR A C 1
ATOM 1657 O O . THR A 1 207 ? -16.142 -9.339 -5.950 1.00 66.88 207 THR A O 1
ATOM 1660 N N . ASP A 1 208 ? -13.906 -9.382 -5.747 1.00 56.84 208 ASP A N 1
ATOM 1661 C CA . ASP A 1 208 ? -13.711 -10.539 -6.635 1.00 56.84 208 ASP A CA 1
ATOM 1662 C C . ASP A 1 208 ? -13.590 -11.893 -5.917 1.00 56.84 208 ASP A C 1
ATOM 1664 O O . ASP A 1 208 ? -13.478 -12.921 -6.580 1.00 56.84 208 ASP A O 1
ATOM 1668 N N . GLY A 1 209 ? -13.598 -11.941 -4.578 1.00 54.88 209 GLY A N 1
ATOM 1669 C CA . GLY A 1 209 ? -13.475 -13.191 -3.801 1.00 54.88 209 GLY A CA 1
ATOM 1670 C C . GLY A 1 209 ? -12.148 -13.956 -3.977 1.00 54.88 209 GLY A C 1
ATOM 1671 O O . GLY A 1 209 ? -11.878 -14.899 -3.236 1.00 54.88 209 GLY A O 1
ATOM 1672 N N . GLU A 1 210 ? -11.306 -13.543 -4.922 1.00 60.59 210 GLU A N 1
ATOM 1673 C CA . GLU A 1 210 ? -9.941 -14.003 -5.127 1.00 60.59 210 GLU A CA 1
ATOM 1674 C C . GLU A 1 210 ? -8.971 -13.144 -4.305 1.00 60.59 210 GLU A C 1
ATOM 1676 O O . GLU A 1 210 ? -9.115 -11.924 -4.229 1.00 60.59 210 GLU A O 1
ATOM 1681 N N . CYS A 1 211 ? -7.951 -13.769 -3.707 1.00 61.25 211 CYS A N 1
ATOM 1682 C CA . CYS A 1 211 ? -6.835 -13.051 -3.088 1.00 61.25 211 CYS A CA 1
ATOM 1683 C C . CYS A 1 211 ? -6.004 -12.359 -4.176 1.00 61.25 211 CYS A C 1
ATOM 1685 O O . CYS A 1 211 ? -5.025 -12.912 -4.676 1.00 61.25 211 CYS A O 1
ATOM 1687 N N . ARG A 1 212 ? -6.439 -11.162 -4.565 1.00 79.38 212 ARG A N 1
ATOM 1688 C CA . ARG A 1 212 ? -5.749 -10.281 -5.502 1.00 79.38 212 ARG A CA 1
ATOM 1689 C C . ARG A 1 212 ? -4.991 -9.210 -4.730 1.00 79.38 212 ARG A C 1
ATOM 1691 O O . ARG A 1 212 ? -5.373 -8.819 -3.628 1.00 79.38 212 ARG A O 1
ATOM 1698 N N . GLY A 1 213 ? -3.930 -8.704 -5.338 1.00 90.56 213 GLY A N 1
ATOM 1699 C CA . GLY A 1 213 ? -3.218 -7.530 -4.857 1.00 90.56 213 GLY A CA 1
ATOM 1700 C C . GLY A 1 213 ? -2.916 -6.578 -6.003 1.00 90.56 213 GLY A C 1
ATOM 1701 O O . GLY A 1 213 ? -2.981 -6.953 -7.177 1.00 90.56 213 GLY A O 1
ATOM 1702 N N . ALA A 1 214 ? -2.566 -5.340 -5.663 1.00 95.31 214 ALA A N 1
ATOM 1703 C CA . ALA A 1 214 ? -2.300 -4.288 -6.640 1.00 95.31 214 ALA A CA 1
ATOM 1704 C C . ALA A 1 214 ? -1.200 -4.652 -7.653 1.00 95.31 214 ALA A C 1
ATOM 1706 O O . ALA A 1 214 ? -1.185 -4.151 -8.773 1.00 95.31 214 ALA A O 1
ATOM 1707 N N . PHE A 1 215 ? -0.294 -5.550 -7.274 1.00 96.62 215 PHE A N 1
ATOM 1708 C CA . PHE A 1 215 ? 0.861 -5.978 -8.052 1.00 96.62 215 PHE A CA 1
ATOM 1709 C C . PHE A 1 215 ? 0.751 -7.423 -8.561 1.00 96.62 215 PHE A C 1
ATOM 1711 O O . PHE A 1 215 ? 1.760 -7.986 -8.964 1.00 96.62 215 PHE A O 1
ATOM 1718 N N . GLN A 1 216 ? -0.442 -8.026 -8.610 1.00 93.19 216 GLN A N 1
ATOM 1719 C CA . GLN A 1 216 ? -0.630 -9.437 -9.004 1.00 93.19 216 GLN A CA 1
ATOM 1720 C C . GLN A 1 216 ? -0.014 -9.835 -10.363 1.00 93.19 216 GLN A C 1
ATOM 1722 O O . GLN A 1 216 ? 0.335 -10.990 -10.576 1.00 93.19 216 GLN A O 1
ATOM 1727 N N . ASN A 1 217 ? 0.140 -8.880 -11.286 1.00 92.81 217 ASN A N 1
ATOM 1728 C CA . ASN A 1 217 ? 0.736 -9.096 -12.611 1.00 92.81 217 ASN A CA 1
ATOM 1729 C C . ASN A 1 217 ? 2.208 -8.650 -12.678 1.00 92.81 217 ASN A C 1
ATOM 1731 O O . ASN A 1 217 ? 2.760 -8.477 -13.764 1.00 92.81 217 ASN A O 1
ATOM 1735 N N . MET A 1 218 ? 2.834 -8.391 -11.531 1.00 95.75 218 MET A N 1
ATOM 1736 C CA . MET A 1 218 ? 4.187 -7.864 -11.436 1.00 95.75 218 MET A CA 1
ATOM 1737 C C . MET A 1 218 ? 5.145 -8.953 -10.967 1.00 95.75 218 MET A C 1
ATOM 1739 O O . MET A 1 218 ? 5.209 -9.284 -9.789 1.00 95.75 218 MET A O 1
ATOM 1743 N N . LYS A 1 219 ? 5.955 -9.448 -11.897 1.00 95.31 219 LYS A N 1
ATOM 1744 C CA . LYS A 1 219 ? 7.180 -10.199 -11.615 1.00 95.31 219 LYS A CA 1
ATOM 1745 C C . LYS A 1 219 ? 8.383 -9.296 -11.861 1.00 95.31 219 LYS A C 1
ATOM 1747 O O . LYS A 1 219 ? 8.633 -8.903 -13.006 1.00 95.31 219 LYS A O 1
ATOM 1752 N N . ALA A 1 220 ? 9.066 -8.898 -10.795 1.00 95.06 220 ALA A N 1
ATOM 1753 C CA . ALA A 1 220 ? 10.026 -7.806 -10.802 1.00 95.06 220 ALA A CA 1
ATOM 1754 C C . ALA A 1 220 ? 11.437 -8.234 -10.393 1.00 95.06 220 ALA A C 1
ATOM 1756 O O . ALA A 1 220 ? 11.631 -9.035 -9.485 1.00 95.06 220 ALA A O 1
ATOM 1757 N N . ILE A 1 221 ? 12.437 -7.610 -11.007 1.00 93.31 221 ILE A N 1
ATOM 1758 C CA . ILE A 1 221 ? 13.823 -7.631 -10.530 1.00 93.31 221 ILE A CA 1
ATOM 1759 C C . ILE A 1 221 ? 14.120 -6.268 -9.907 1.00 93.31 221 ILE A C 1
ATOM 1761 O O . ILE A 1 221 ? 13.777 -5.238 -10.486 1.00 93.31 221 ILE A O 1
ATOM 1765 N N . ILE A 1 222 ? 14.781 -6.239 -8.747 1.00 92.44 222 ILE A N 1
ATOM 1766 C CA . ILE A 1 222 ? 15.127 -4.992 -8.048 1.00 92.44 222 ILE A CA 1
ATOM 1767 C C . ILE A 1 222 ? 16.640 -4.896 -7.861 1.00 92.44 222 ILE A C 1
ATOM 1769 O O . ILE A 1 222 ? 17.254 -5.726 -7.193 1.00 92.44 222 ILE A O 1
ATOM 1773 N N . HIS A 1 223 ? 17.234 -3.833 -8.400 1.00 89.50 223 HIS A N 1
ATOM 1774 C CA . HIS A 1 223 ? 18.647 -3.514 -8.252 1.00 89.50 223 HIS A CA 1
ATOM 1775 C C . HIS A 1 223 ? 18.843 -2.284 -7.353 1.00 89.50 223 HIS A C 1
ATOM 1777 O O . HIS A 1 223 ? 18.803 -1.138 -7.808 1.00 89.50 223 HIS A O 1
ATOM 1783 N N . SER A 1 224 ? 19.082 -2.518 -6.061 1.00 88.38 224 SER A N 1
ATOM 1784 C CA . SER A 1 224 ? 19.373 -1.474 -5.065 1.00 88.38 224 SER A CA 1
ATOM 1785 C C . SER A 1 224 ? 20.244 -2.031 -3.921 1.00 88.38 224 SER A C 1
ATOM 1787 O O . SER A 1 224 ? 20.802 -3.122 -4.047 1.00 88.38 224 SER A O 1
ATOM 1789 N N . SER A 1 225 ? 20.401 -1.296 -2.812 1.00 87.88 225 SER A N 1
ATOM 1790 C CA . SER A 1 225 ? 21.054 -1.824 -1.601 1.00 87.88 225 SER A CA 1
ATOM 1791 C C . SER A 1 225 ? 20.257 -2.992 -1.008 1.00 87.88 225 SER A C 1
ATOM 1793 O O . SER A 1 225 ? 19.049 -3.100 -1.228 1.00 87.88 225 SER A O 1
ATOM 1795 N N . LYS A 1 226 ? 20.912 -3.868 -0.237 1.00 87.75 226 LYS A N 1
ATOM 1796 C CA . LYS A 1 226 ? 20.289 -5.083 0.319 1.00 87.75 226 LYS A CA 1
ATOM 1797 C C . LYS A 1 226 ? 19.040 -4.760 1.146 1.00 87.75 226 LYS A C 1
ATOM 1799 O O . LYS A 1 226 ? 18.004 -5.394 0.969 1.00 87.75 226 LYS A O 1
ATOM 1804 N N . GLU A 1 227 ? 19.123 -3.745 1.997 1.00 88.25 227 GLU A N 1
ATOM 1805 C CA . GLU A 1 227 ? 18.046 -3.304 2.890 1.00 88.25 227 GLU A CA 1
ATOM 1806 C C . GLU A 1 227 ? 16.859 -2.762 2.083 1.00 88.25 227 GLU A C 1
ATOM 1808 O O . GLU A 1 227 ? 15.696 -3.052 2.371 1.00 88.25 227 GLU A O 1
ATOM 1813 N N . ARG A 1 228 ? 17.151 -2.012 1.015 1.00 88.75 228 ARG A N 1
ATOM 1814 C CA . ARG A 1 228 ? 16.135 -1.422 0.144 1.00 88.75 228 ARG A CA 1
ATOM 1815 C C . ARG A 1 228 ? 15.461 -2.468 -0.734 1.00 88.75 228 ARG A C 1
ATOM 1817 O O . ARG A 1 228 ? 14.249 -2.404 -0.898 1.00 88.75 228 ARG A O 1
ATOM 1824 N N . VAL A 1 229 ? 16.206 -3.455 -1.235 1.00 92.06 229 VAL A N 1
ATOM 1825 C CA . VAL A 1 229 ? 15.633 -4.616 -1.934 1.00 92.06 229 VAL A CA 1
ATOM 1826 C C . VAL A 1 229 ? 14.667 -5.364 -1.017 1.00 92.06 229 VAL A C 1
ATOM 1828 O O . VAL A 1 229 ? 13.566 -5.671 -1.451 1.00 92.06 229 VAL A O 1
ATOM 1831 N N . GLN A 1 230 ? 15.020 -5.596 0.252 1.00 92.69 230 GLN A N 1
ATOM 1832 C CA . GLN A 1 230 ? 14.126 -6.269 1.203 1.00 92.69 230 GLN A CA 1
ATOM 1833 C C . GLN A 1 230 ? 12.832 -5.482 1.457 1.00 92.69 230 GLN A C 1
ATOM 1835 O O . GLN A 1 230 ? 11.752 -6.065 1.418 1.00 92.69 230 GLN A O 1
ATOM 1840 N N . SER A 1 231 ? 12.927 -4.168 1.684 1.00 92.56 231 SER A N 1
ATOM 1841 C CA . SER A 1 231 ? 11.753 -3.304 1.892 1.00 92.56 231 SER A CA 1
ATOM 1842 C C . SER A 1 231 ? 10.843 -3.247 0.662 1.00 92.56 231 SER A C 1
ATOM 1844 O O . SER A 1 231 ? 9.636 -3.461 0.768 1.00 92.56 231 SER A O 1
ATOM 1846 N N . LEU A 1 232 ? 11.416 -3.048 -0.529 1.00 95.06 232 LEU A N 1
ATOM 1847 C CA . LEU A 1 232 ? 10.646 -3.016 -1.773 1.00 95.06 232 LEU A CA 1
ATOM 1848 C C . LEU A 1 232 ? 10.058 -4.389 -2.120 1.00 95.06 232 LEU A C 1
ATOM 1850 O O . LEU A 1 232 ? 8.936 -4.452 -2.607 1.00 95.06 232 LEU A O 1
ATOM 1854 N N . ALA A 1 233 ? 10.771 -5.482 -1.835 1.00 95.62 233 ALA A N 1
ATOM 1855 C CA . ALA A 1 233 ? 10.251 -6.829 -2.039 1.00 95.62 233 ALA A CA 1
ATOM 1856 C C . ALA A 1 233 ? 9.048 -7.117 -1.142 1.00 95.62 233 ALA A C 1
ATOM 1858 O O . ALA A 1 233 ? 8.064 -7.664 -1.625 1.00 95.62 233 ALA A O 1
ATOM 1859 N N . ARG A 1 234 ? 9.066 -6.692 0.128 1.00 95.69 234 ARG A N 1
ATOM 1860 C CA . ARG A 1 234 ? 7.884 -6.802 1.000 1.00 95.69 234 ARG A CA 1
ATOM 1861 C C . ARG A 1 234 ? 6.692 -6.012 0.462 1.00 95.69 234 ARG A C 1
ATOM 1863 O O . ARG A 1 234 ? 5.580 -6.527 0.505 1.00 95.69 234 ARG A O 1
ATOM 1870 N N . LEU A 1 235 ? 6.920 -4.819 -0.090 1.00 97.00 235 LEU A N 1
ATOM 1871 C CA . LEU A 1 235 ? 5.866 -4.027 -0.732 1.00 97.00 235 LEU A CA 1
ATOM 1872 C C . LEU A 1 235 ? 5.305 -4.706 -1.993 1.00 97.00 235 LEU A C 1
ATOM 1874 O O . LEU A 1 235 ? 4.095 -4.764 -2.178 1.00 97.00 235 LEU A O 1
ATOM 1878 N N . VAL A 1 236 ? 6.166 -5.226 -2.870 1.00 97.31 236 VAL A N 1
ATOM 1879 C CA . VAL A 1 236 ? 5.713 -5.933 -4.079 1.00 97.31 236 VAL A CA 1
ATOM 1880 C C . VAL A 1 236 ? 4.934 -7.195 -3.695 1.00 97.31 236 VAL A C 1
ATOM 1882 O O . VAL A 1 236 ? 3.826 -7.406 -4.185 1.00 97.31 236 VAL A O 1
ATOM 1885 N N . ASN A 1 237 ? 5.462 -7.977 -2.752 1.00 95.94 237 ASN A N 1
ATOM 1886 C CA . ASN A 1 237 ? 4.838 -9.211 -2.281 1.00 95.94 237 ASN A CA 1
ATOM 1887 C C . ASN A 1 237 ? 3.513 -8.959 -1.543 1.00 95.94 237 ASN A C 1
ATOM 1889 O O . ASN A 1 237 ? 2.593 -9.762 -1.668 1.00 95.94 237 ASN A O 1
ATOM 1893 N N . SER A 1 238 ? 3.369 -7.852 -0.801 1.00 95.44 238 SER A N 1
ATOM 1894 C CA . SER A 1 238 ? 2.089 -7.507 -0.164 1.00 95.44 238 SER A CA 1
ATOM 1895 C C . SER A 1 238 ? 1.007 -7.222 -1.208 1.00 95.44 238 SER A C 1
ATOM 1897 O O . SER A 1 238 ? -0.131 -7.664 -1.063 1.00 95.44 238 SER A O 1
ATOM 1899 N N . GLY A 1 239 ? 1.374 -6.606 -2.332 1.00 96.06 239 GLY A N 1
ATOM 1900 C CA . GLY A 1 239 ? 0.507 -6.494 -3.502 1.00 96.06 239 GLY A CA 1
ATOM 1901 C C . GLY A 1 239 ? 0.390 -7.762 -4.350 1.00 96.06 239 GLY A C 1
ATOM 1902 O O . GLY A 1 239 ? -0.081 -7.654 -5.474 1.00 96.06 239 GLY A O 1
ATOM 1903 N N . HIS A 1 240 ? 0.784 -8.940 -3.855 1.00 94.88 240 HIS A N 1
ATOM 1904 C CA . HIS A 1 240 ? 0.763 -10.217 -4.588 1.00 94.88 240 HIS A CA 1
ATOM 1905 C C . HIS A 1 240 ? 1.641 -10.248 -5.852 1.00 94.88 240 HIS A C 1
ATOM 1907 O O . HIS A 1 240 ? 1.465 -11.112 -6.707 1.00 94.88 240 HIS A O 1
ATOM 1913 N N . GLY A 1 241 ? 2.598 -9.328 -5.972 1.00 95.69 241 GLY A N 1
ATOM 1914 C CA . GLY A 1 241 ? 3.668 -9.436 -6.956 1.00 95.69 241 GLY A CA 1
ATOM 1915 C C . GLY A 1 241 ? 4.772 -10.386 -6.493 1.00 95.69 241 GLY A C 1
ATOM 1916 O O . GLY A 1 241 ? 4.826 -10.796 -5.336 1.00 95.69 241 GLY A O 1
ATOM 1917 N N . GLU A 1 242 ? 5.688 -10.705 -7.399 1.00 94.94 242 GLU A N 1
ATOM 1918 C CA . GLU A 1 242 ? 6.848 -11.561 -7.152 1.00 94.94 242 GLU A CA 1
ATOM 1919 C C . GLU A 1 242 ? 8.136 -10.765 -7.385 1.00 94.94 242 GLU A C 1
ATOM 1921 O O . GLU A 1 242 ? 8.285 -10.104 -8.414 1.00 94.94 242 GLU A O 1
ATOM 1926 N N . VAL A 1 243 ? 9.100 -10.851 -6.463 1.00 94.38 243 VAL A N 1
ATOM 1927 C CA . VAL A 1 243 ? 10.455 -10.317 -6.677 1.00 94.38 243 VAL A CA 1
ATOM 1928 C C . VAL A 1 243 ? 11.456 -11.444 -6.873 1.00 94.38 243 VAL A C 1
ATOM 1930 O O . VAL A 1 243 ? 11.673 -12.259 -5.978 1.00 94.38 243 VAL A O 1
ATOM 1933 N N . VAL A 1 244 ? 12.119 -11.441 -8.029 1.00 91.31 244 VAL A N 1
ATOM 1934 C CA . VAL A 1 244 ? 13.126 -12.434 -8.405 1.00 91.31 244 VAL A CA 1
ATOM 1935 C C . VAL A 1 244 ? 14.529 -11.881 -8.170 1.00 91.31 244 VAL A C 1
ATOM 1937 O O . VAL A 1 244 ? 14.856 -10.750 -8.538 1.00 91.31 244 VAL A O 1
ATOM 1940 N N . SER A 1 245 ? 15.384 -12.702 -7.563 1.00 83.38 245 SER A N 1
ATOM 1941 C CA . SER A 1 245 ? 16.796 -12.390 -7.340 1.00 83.38 245 SER A CA 1
ATOM 1942 C C . SER A 1 245 ? 17.660 -13.062 -8.405 1.00 83.38 245 SER A C 1
ATOM 1944 O O . SER A 1 245 ? 18.198 -14.148 -8.188 1.00 83.38 245 SER A O 1
ATOM 1946 N N . VAL A 1 246 ? 17.813 -12.401 -9.551 1.00 80.06 246 VAL A N 1
ATOM 1947 C CA . VAL A 1 246 ? 18.739 -12.826 -10.609 1.00 80.06 246 VAL A CA 1
ATOM 1948 C C . VAL A 1 246 ? 19.914 -11.878 -10.766 1.00 80.06 246 VAL A C 1
ATOM 1950 O O . VAL A 1 246 ? 19.821 -10.669 -10.547 1.00 80.06 246 VAL A O 1
ATOM 1953 N N . LYS A 1 247 ? 21.051 -12.451 -11.159 1.00 73.50 247 LYS A N 1
ATOM 1954 C CA . LYS A 1 247 ? 22.270 -11.720 -11.504 1.00 73.50 247 LYS A CA 1
ATOM 1955 C C . LYS A 1 247 ? 22.564 -11.899 -12.993 1.00 73.50 247 LYS A C 1
ATOM 1957 O O . LYS A 1 247 ? 22.227 -12.947 -13.536 1.00 73.50 247 LYS A O 1
ATOM 1962 N N . PRO A 1 248 ? 23.240 -10.933 -13.637 1.00 69.94 248 PRO A N 1
ATOM 1963 C CA . PRO A 1 248 ? 23.747 -11.125 -14.988 1.00 69.94 248 PRO A CA 1
ATOM 1964 C C . PRO A 1 248 ? 24.652 -12.371 -15.082 1.00 69.94 248 PRO A C 1
ATOM 1966 O O . PRO A 1 248 ? 25.450 -12.592 -14.164 1.00 69.94 248 PRO A O 1
ATOM 1969 N N . PRO A 1 249 ? 24.604 -13.136 -16.188 1.00 69.75 249 PRO A N 1
ATOM 1970 C CA . PRO A 1 249 ? 23.736 -12.953 -17.355 1.00 69.75 249 PRO A CA 1
ATOM 1971 C C . PRO A 1 249 ? 22.290 -13.399 -17.075 1.00 69.75 249 PRO A C 1
ATOM 1973 O O . PRO A 1 249 ? 22.066 -14.486 -16.553 1.00 69.75 249 PRO A O 1
ATOM 1976 N N . TYR A 1 250 ? 21.315 -12.559 -17.436 1.00 73.88 250 TYR A N 1
ATOM 1977 C CA . TYR A 1 250 ? 19.893 -12.879 -17.291 1.00 73.88 250 TYR A CA 1
ATOM 1978 C C . TYR A 1 250 ? 19.529 -13.960 -18.319 1.00 73.88 250 TYR A C 1
ATOM 1980 O O . TYR A 1 250 ? 19.674 -13.739 -19.523 1.00 73.88 250 TYR A O 1
ATOM 1988 N N . THR A 1 251 ? 19.149 -15.152 -17.860 1.00 66.44 251 THR A N 1
ATOM 1989 C CA . THR A 1 251 ? 18.765 -16.259 -18.746 1.00 66.44 251 THR A CA 1
ATOM 1990 C C . THR A 1 251 ? 17.348 -16.059 -19.275 1.00 66.44 251 THR A C 1
ATOM 1992 O O . THR A 1 251 ? 16.459 -15.643 -18.537 1.00 66.44 251 THR A O 1
ATOM 1995 N N . GLU A 1 252 ? 17.126 -16.392 -20.546 1.00 57.88 252 GLU A N 1
ATOM 1996 C CA . GLU A 1 252 ? 15.787 -16.454 -21.140 1.00 57.88 252 GLU A CA 1
ATOM 1997 C C . GLU A 1 252 ? 14.936 -17.503 -20.397 1.00 57.88 252 GLU A C 1
ATOM 1999 O O . GLU A 1 252 ? 15.412 -18.612 -20.148 1.00 57.88 252 GLU A O 1
ATOM 2004 N N . GLY A 1 253 ? 13.696 -17.161 -20.030 1.00 54.94 253 GLY A N 1
ATOM 2005 C CA . GLY A 1 253 ? 12.759 -18.088 -19.373 1.00 54.94 253 GLY A CA 1
ATOM 2006 C C . GLY A 1 253 ? 12.165 -17.618 -18.044 1.00 54.94 253 GLY A C 1
ATOM 2007 O O . GLY A 1 253 ? 11.367 -18.340 -17.455 1.00 54.94 253 GLY A O 1
ATOM 2008 N N . GLU A 1 254 ? 12.512 -16.424 -17.570 1.00 67.19 254 GLU A N 1
ATOM 2009 C CA . GLU A 1 254 ? 11.780 -15.786 -16.477 1.00 67.19 254 GLU A CA 1
ATOM 2010 C C . GLU A 1 254 ? 10.763 -14.811 -17.075 1.00 67.19 254 GLU A C 1
ATOM 2012 O O . GLU A 1 254 ? 11.150 -13.917 -17.826 1.00 67.19 254 GLU A O 1
ATOM 2017 N N . ASP A 1 255 ? 9.475 -14.971 -16.750 1.00 84.44 255 ASP A N 1
ATOM 2018 C CA . ASP A 1 255 ? 8.376 -14.075 -17.156 1.00 84.44 255 ASP A CA 1
ATOM 2019 C C . ASP A 1 255 ? 8.480 -12.697 -16.463 1.00 84.44 255 ASP A C 1
ATOM 2021 O O . ASP A 1 255 ? 7.562 -12.233 -15.788 1.00 84.44 255 ASP A O 1
ATOM 2025 N N . ILE A 1 256 ? 9.649 -12.057 -16.545 1.00 91.50 256 ILE A N 1
ATOM 2026 C CA . ILE A 1 256 ? 9.940 -10.772 -15.921 1.00 91.50 256 ILE A CA 1
ATOM 2027 C C . ILE A 1 256 ? 9.157 -9.687 -16.641 1.00 91.50 256 ILE A C 1
ATOM 2029 O O . ILE A 1 256 ? 9.242 -9.507 -17.852 1.00 91.50 256 ILE A O 1
ATOM 2033 N N . THR A 1 257 ? 8.441 -8.907 -15.846 1.00 94.62 257 THR A N 1
ATOM 2034 C CA . THR A 1 257 ? 7.575 -7.828 -16.324 1.00 94.62 257 THR A CA 1
ATOM 2035 C C . THR A 1 257 ? 8.155 -6.451 -16.025 1.00 94.62 257 THR A C 1
ATOM 2037 O O . THR A 1 257 ? 7.889 -5.511 -16.763 1.00 94.62 257 THR A O 1
ATOM 2040 N N . HIS A 1 258 ? 8.942 -6.313 -14.952 1.00 95.69 258 HIS A N 1
ATOM 2041 C CA . HIS A 1 258 ? 9.448 -5.024 -14.480 1.00 95.69 258 HIS A CA 1
ATOM 2042 C C . HIS A 1 258 ? 10.896 -5.142 -13.991 1.00 95.69 258 HIS A C 1
ATOM 2044 O O . HIS A 1 258 ? 11.266 -6.100 -13.310 1.00 95.69 258 HIS A O 1
ATOM 2050 N N . PHE A 1 259 ? 11.714 -4.130 -14.279 1.00 94.56 259 PHE A N 1
ATOM 2051 C CA . PHE A 1 259 ? 13.048 -3.985 -13.698 1.00 94.56 259 PHE A CA 1
ATOM 2052 C C . PHE A 1 259 ? 13.145 -2.664 -12.935 1.00 94.56 259 PHE A C 1
ATOM 2054 O O . PHE A 1 259 ? 13.051 -1.596 -13.534 1.00 94.56 259 PHE A O 1
ATOM 2061 N N . PHE A 1 260 ? 13.353 -2.714 -11.620 1.00 94.75 260 PHE A N 1
ATOM 2062 C CA . PHE A 1 260 ? 13.519 -1.528 -10.782 1.00 94.75 260 PHE A CA 1
ATOM 2063 C C . PHE A 1 260 ? 14.992 -1.241 -10.512 1.00 94.75 260 PHE A C 1
ATOM 2065 O O . PHE A 1 260 ? 15.719 -2.097 -10.008 1.00 94.75 260 PHE A O 1
ATOM 2072 N N . VAL A 1 261 ? 15.433 -0.017 -10.799 1.00 91.88 261 VAL A N 1
ATOM 2073 C CA . VAL A 1 261 ? 16.848 0.359 -10.726 1.00 91.88 261 VAL A CA 1
ATOM 2074 C C . VAL A 1 261 ? 17.042 1.829 -10.353 1.00 91.88 261 VAL A C 1
ATOM 2076 O O . VAL A 1 261 ? 16.224 2.688 -10.671 1.00 91.88 261 VAL A O 1
ATOM 2079 N N . GLU A 1 262 ? 18.148 2.131 -9.669 1.00 84.94 262 GLU A N 1
ATOM 2080 C CA . GLU A 1 262 ? 18.566 3.493 -9.307 1.00 84.94 262 GLU A CA 1
ATOM 2081 C C . GLU A 1 262 ? 19.934 3.810 -9.952 1.00 84.94 262 GLU A C 1
ATOM 2083 O O . GLU A 1 262 ? 20.972 3.593 -9.312 1.00 84.94 262 GLU A O 1
ATOM 2088 N N . PRO A 1 263 ? 19.968 4.325 -11.200 1.00 74.94 263 PRO A N 1
ATOM 2089 C CA . PRO A 1 263 ? 21.202 4.457 -11.985 1.00 74.94 263 PRO A CA 1
ATOM 2090 C C . PRO A 1 263 ? 22.293 5.282 -11.306 1.00 74.94 263 PRO A C 1
ATOM 2092 O O . PRO A 1 263 ? 23.464 4.911 -11.322 1.00 74.94 263 PRO A O 1
ATOM 2095 N N . HIS A 1 264 ? 21.904 6.367 -10.633 1.00 73.25 264 HIS A N 1
ATOM 2096 C CA . HIS A 1 264 ? 22.837 7.262 -9.946 1.00 73.25 264 HIS A CA 1
ATOM 2097 C C . HIS A 1 264 ? 23.448 6.664 -8.673 1.00 73.25 264 HIS A C 1
ATOM 2099 O O . HIS A 1 264 ? 24.468 7.156 -8.203 1.00 73.25 264 HIS A O 1
ATOM 2105 N N . LYS A 1 265 ? 22.834 5.620 -8.099 1.00 68.44 265 LYS A N 1
ATOM 2106 C CA . LYS A 1 265 ? 23.295 5.000 -6.848 1.00 68.44 265 LYS A CA 1
ATOM 2107 C C . LYS A 1 265 ? 24.130 3.745 -7.082 1.00 68.44 265 LYS A C 1
ATOM 2109 O O . LYS A 1 265 ? 24.975 3.433 -6.254 1.00 68.44 265 LYS A O 1
ATOM 2114 N N . ASN A 1 266 ? 23.901 3.034 -8.188 1.00 63.59 266 ASN A N 1
ATOM 2115 C CA . ASN A 1 266 ? 24.588 1.780 -8.507 1.00 63.59 266 ASN A CA 1
ATOM 2116 C C . ASN A 1 266 ? 24.970 1.682 -9.995 1.00 63.59 266 ASN A C 1
ATOM 2118 O O . ASN A 1 266 ? 24.557 0.733 -10.667 1.00 63.59 266 ASN A O 1
ATOM 2122 N N . PRO A 1 267 ? 25.759 2.620 -10.548 1.00 60.97 267 PRO A N 1
ATOM 2123 C CA . PRO A 1 267 ? 26.242 2.469 -11.912 1.00 60.97 267 PRO A CA 1
ATOM 2124 C C . PRO A 1 267 ? 27.134 1.219 -11.967 1.00 60.97 267 PRO A C 1
ATOM 2126 O O . PRO A 1 267 ? 28.014 1.064 -11.120 1.00 60.97 267 PRO A O 1
ATOM 2129 N N . SER A 1 268 ? 26.958 0.354 -12.973 1.00 56.44 268 SER A N 1
ATOM 2130 C CA . SER A 1 268 ? 27.879 -0.748 -13.368 1.00 56.44 268 SER A CA 1
ATOM 2131 C C . SER A 1 268 ? 27.527 -2.206 -13.003 1.00 56.44 268 SER A C 1
ATOM 2133 O O . SER A 1 268 ? 28.415 -3.052 -13.077 1.00 56.44 268 SER A O 1
ATOM 2135 N N . LYS A 1 269 ? 26.282 -2.572 -12.653 1.00 71.19 269 LYS A N 1
ATOM 2136 C CA . LYS A 1 269 ? 25.954 -3.986 -12.315 1.00 71.19 269 LYS A CA 1
ATOM 2137 C C . LYS A 1 269 ? 24.723 -4.588 -13.012 1.00 71.19 269 LYS A C 1
ATOM 2139 O O . LYS A 1 269 ? 24.169 -5.570 -12.522 1.00 71.19 269 LYS A O 1
ATOM 2144 N N . TYR A 1 270 ? 24.277 -4.030 -14.132 1.00 77.88 270 TYR A N 1
ATOM 2145 C CA . TYR A 1 270 ? 23.109 -4.541 -14.855 1.00 77.88 270 TYR A CA 1
ATOM 2146 C C . TYR A 1 270 ? 23.182 -4.223 -16.355 1.00 77.88 270 TYR A C 1
ATOM 2148 O O . TYR A 1 270 ? 23.738 -3.201 -16.754 1.00 77.88 270 TYR A O 1
ATOM 2156 N N . ASP A 1 271 ? 22.611 -5.104 -17.178 1.00 83.88 271 ASP A N 1
ATOM 2157 C CA . ASP A 1 271 ? 22.537 -4.957 -18.635 1.00 83.88 271 ASP A CA 1
ATOM 2158 C C . ASP A 1 271 ? 21.188 -4.349 -19.057 1.00 83.88 271 ASP A C 1
ATOM 2160 O O . ASP A 1 271 ? 20.194 -5.054 -19.219 1.00 83.88 271 ASP A O 1
ATOM 2164 N N . LEU A 1 272 ? 21.145 -3.022 -19.228 1.00 87.69 272 LEU A N 1
ATOM 2165 C CA . LEU A 1 272 ? 19.947 -2.332 -19.728 1.00 87.69 272 LEU A CA 1
ATOM 2166 C C . LEU A 1 272 ? 19.605 -2.702 -21.173 1.00 87.69 272 LEU A C 1
ATOM 2168 O O . LEU A 1 272 ? 18.432 -2.685 -21.540 1.00 87.69 272 LEU A O 1
ATOM 2172 N N . ALA A 1 273 ? 20.604 -3.008 -22.006 1.00 88.25 273 ALA A N 1
ATOM 2173 C CA . ALA A 1 273 ? 20.364 -3.321 -23.410 1.00 88.25 273 ALA A CA 1
ATOM 2174 C C . ALA A 1 273 ? 19.581 -4.632 -23.549 1.00 88.25 273 ALA A C 1
ATOM 2176 O O . ALA A 1 273 ? 18.686 -4.715 -24.393 1.00 88.25 273 ALA A O 1
ATOM 2177 N N . HIS A 1 274 ? 19.854 -5.605 -22.673 1.00 88.31 274 HIS A N 1
ATOM 2178 C CA . HIS A 1 274 ? 19.065 -6.827 -22.557 1.00 88.31 274 HIS A CA 1
ATOM 2179 C C . HIS A 1 274 ? 17.582 -6.521 -22.278 1.00 88.31 274 HIS A C 1
ATOM 2181 O O . HIS A 1 274 ? 16.727 -6.900 -23.080 1.00 88.31 274 HIS A O 1
ATOM 2187 N N . PHE A 1 275 ? 17.266 -5.757 -21.226 1.00 90.12 275 PHE A N 1
ATOM 2188 C CA . PHE A 1 275 ? 15.875 -5.423 -20.878 1.00 90.12 275 PHE A CA 1
ATOM 2189 C C . PHE A 1 275 ? 15.151 -4.631 -21.978 1.00 90.12 275 PHE A C 1
ATOM 2191 O O . PHE A 1 275 ? 14.008 -4.941 -22.308 1.00 90.12 275 PHE A O 1
ATOM 2198 N N . VAL A 1 276 ? 15.827 -3.672 -22.624 1.00 91.75 276 VAL A N 1
ATOM 2199 C CA . VAL A 1 276 ? 15.267 -2.930 -23.771 1.00 91.75 276 VAL A CA 1
ATOM 2200 C C . VAL A 1 276 ? 14.951 -3.866 -24.942 1.00 91.75 276 VAL A C 1
ATOM 2202 O O . VAL A 1 276 ? 13.919 -3.707 -25.600 1.00 91.75 276 VAL A O 1
ATOM 2205 N N . SER A 1 277 ? 15.818 -4.846 -25.220 1.00 89.69 277 SER A N 1
ATOM 2206 C CA . SER A 1 277 ? 15.606 -5.810 -26.308 1.00 89.69 277 SER A CA 1
ATOM 2207 C C . SER A 1 277 ? 14.410 -6.735 -26.060 1.00 89.69 277 SER A C 1
ATOM 2209 O O . SER A 1 277 ? 13.697 -7.055 -27.010 1.00 89.69 277 SER A O 1
ATOM 2211 N N . GLN A 1 278 ? 14.156 -7.068 -24.790 1.00 89.94 278 GLN A N 1
ATOM 2212 C CA . GLN A 1 278 ? 13.028 -7.880 -24.323 1.00 89.94 278 GLN A CA 1
ATOM 2213 C C . GLN A 1 278 ? 11.756 -7.059 -24.050 1.00 89.94 278 GLN A C 1
ATOM 2215 O O . GLN A 1 278 ? 10.741 -7.621 -23.657 1.00 89.94 278 GLN A O 1
ATOM 2220 N N . LYS A 1 279 ? 11.788 -5.733 -24.262 1.00 91.81 279 LYS A N 1
ATOM 2221 C CA . LYS A 1 279 ? 10.674 -4.814 -23.961 1.00 91.81 279 LYS A CA 1
ATOM 2222 C C . LYS A 1 279 ? 10.231 -4.842 -22.494 1.00 91.81 279 LYS A C 1
ATOM 2224 O O . LYS A 1 279 ? 9.058 -4.674 -22.198 1.00 91.81 279 LYS A O 1
ATOM 2229 N N . ILE A 1 280 ? 11.181 -4.988 -21.576 1.00 93.81 280 ILE A N 1
ATOM 2230 C CA . ILE A 1 280 ? 10.926 -4.910 -20.136 1.00 93.81 280 ILE A CA 1
ATOM 2231 C C . ILE A 1 280 ? 11.196 -3.471 -19.665 1.00 93.81 280 ILE A C 1
ATOM 2233 O O . ILE A 1 280 ? 12.334 -3.008 -19.798 1.00 93.81 280 ILE A O 1
ATOM 2237 N N . PRO A 1 281 ? 10.209 -2.748 -19.101 1.00 95.69 281 PRO A N 1
ATOM 2238 C CA . PRO A 1 281 ? 10.407 -1.390 -18.608 1.00 95.69 281 PRO A CA 1
ATOM 2239 C C . PRO A 1 281 ? 11.417 -1.346 -17.451 1.00 95.69 281 PRO A C 1
ATOM 2241 O O . PRO A 1 281 ? 11.333 -2.113 -16.487 1.00 95.69 281 PRO A O 1
ATOM 2244 N N . CYS A 1 282 ? 12.372 -0.416 -17.540 1.00 94.94 282 CYS A N 1
ATOM 2245 C CA . CYS A 1 282 ? 13.347 -0.137 -16.486 1.00 94.94 282 CYS A CA 1
ATOM 2246 C C . CYS A 1 282 ? 12.943 1.129 -15.721 1.00 94.94 282 CYS A C 1
ATOM 2248 O O . CYS A 1 282 ? 13.056 2.241 -16.239 1.00 94.94 282 CYS A O 1
ATOM 2250 N N . LEU A 1 283 ? 12.486 0.960 -14.486 1.00 96.31 283 LEU A N 1
ATOM 2251 C CA . LEU A 1 283 ? 11.769 1.962 -13.703 1.00 96.31 283 LEU A CA 1
ATOM 2252 C C . LEU A 1 283 ? 12.544 2.377 -12.445 1.00 96.31 283 LEU A C 1
ATOM 2254 O O . LEU A 1 283 ? 13.226 1.552 -11.833 1.00 96.31 283 LEU A O 1
ATOM 2258 N N . PRO A 1 284 ? 12.403 3.627 -11.977 1.00 95.19 284 PRO A N 1
ATOM 2259 C CA . PRO A 1 284 ? 12.846 3.992 -10.638 1.00 95.19 284 PRO A CA 1
ATOM 2260 C C . PRO A 1 284 ? 11.920 3.365 -9.573 1.00 95.19 284 PRO A C 1
ATOM 2262 O O . PRO A 1 284 ? 10.710 3.293 -9.790 1.00 95.19 284 PRO A O 1
ATOM 2265 N N . PRO A 1 285 ? 12.414 2.988 -8.373 1.00 94.75 285 PRO A N 1
ATOM 2266 C CA . PRO A 1 285 ? 11.570 2.409 -7.319 1.00 94.75 285 PRO A CA 1
ATOM 2267 C C . PRO A 1 285 ? 10.386 3.278 -6.868 1.00 94.75 285 PRO A C 1
ATOM 2269 O O . PRO A 1 285 ? 9.412 2.756 -6.337 1.00 94.75 285 PRO A O 1
ATOM 2272 N N . VAL A 1 286 ? 10.444 4.600 -7.085 1.00 94.88 286 VAL A N 1
ATOM 2273 C CA . VAL A 1 286 ? 9.320 5.518 -6.810 1.00 94.88 286 VAL A CA 1
ATOM 2274 C C . VAL A 1 286 ? 8.081 5.204 -7.660 1.00 94.88 286 VAL A C 1
ATOM 2276 O O . VAL A 1 286 ? 6.973 5.563 -7.282 1.00 94.88 286 VAL A O 1
ATOM 2279 N N . TYR A 1 287 ? 8.236 4.485 -8.777 1.00 97.19 287 TYR A N 1
ATOM 2280 C CA . TYR A 1 287 ? 7.105 4.049 -9.587 1.00 97.19 287 TYR A CA 1
ATOM 2281 C C . TYR A 1 287 ? 6.144 3.148 -8.802 1.00 97.19 287 TYR A C 1
ATOM 2283 O O . TYR A 1 287 ? 4.943 3.274 -8.985 1.00 97.19 287 TYR A O 1
ATOM 2291 N N . LEU A 1 288 ? 6.630 2.313 -7.873 1.00 97.38 288 LEU A N 1
ATOM 2292 C CA . LEU A 1 288 ? 5.763 1.450 -7.057 1.00 97.38 288 LEU A CA 1
ATOM 2293 C C . LEU A 1 288 ? 4.770 2.257 -6.214 1.00 97.38 288 LEU A C 1
ATOM 2295 O O . LEU A 1 288 ? 3.597 1.909 -6.138 1.00 97.38 288 LEU A O 1
ATOM 2299 N N . SER A 1 289 ? 5.216 3.357 -5.600 1.00 97.06 289 SER A N 1
ATOM 2300 C CA . SER A 1 289 ? 4.311 4.214 -4.831 1.00 97.06 289 SER A CA 1
ATOM 2301 C C . SER A 1 289 ? 3.385 5.014 -5.745 1.00 97.06 289 SER A C 1
ATOM 2303 O O . SER A 1 289 ? 2.202 5.140 -5.444 1.00 97.06 289 SER A O 1
ATOM 2305 N N . ASN A 1 290 ? 3.882 5.509 -6.880 1.00 97.12 290 ASN A N 1
ATOM 2306 C CA . ASN A 1 290 ? 3.053 6.221 -7.853 1.00 97.12 290 ASN A CA 1
ATOM 2307 C C . ASN A 1 290 ? 1.976 5.316 -8.471 1.00 97.12 290 ASN A C 1
ATOM 2309 O O . ASN A 1 290 ? 0.849 5.766 -8.629 1.00 97.12 290 ASN A O 1
ATOM 2313 N N . TYR A 1 291 ? 2.295 4.048 -8.746 1.00 97.88 291 TYR A N 1
ATOM 2314 C CA . TYR A 1 291 ? 1.357 3.037 -9.238 1.00 97.88 291 TYR A CA 1
ATOM 2315 C C . TYR A 1 291 ? 0.163 2.863 -8.296 1.00 97.88 291 TYR A C 1
ATOM 2317 O O . TYR A 1 291 ? -0.975 2.760 -8.742 1.00 97.88 291 TYR A O 1
ATOM 2325 N N . LEU A 1 292 ? 0.415 2.862 -6.984 1.00 97.75 292 LEU A N 1
ATOM 2326 C CA . LEU A 1 292 ? -0.644 2.737 -5.987 1.00 97.75 292 LEU A CA 1
ATOM 2327 C C . LEU A 1 292 ? -1.478 4.018 -5.873 1.00 97.75 292 LEU A C 1
ATOM 2329 O O . LEU A 1 292 ? -2.702 3.947 -5.772 1.00 97.75 292 LEU A O 1
ATOM 2333 N N . ILE A 1 293 ? -0.810 5.174 -5.864 1.00 97.12 293 ILE A N 1
ATOM 2334 C CA . ILE A 1 293 ? -1.393 6.451 -5.441 1.00 97.12 293 ILE A CA 1
ATOM 2335 C C . ILE A 1 293 ? -2.105 7.178 -6.587 1.00 97.12 293 ILE A C 1
ATOM 2337 O O . ILE A 1 293 ? -3.188 7.725 -6.386 1.00 97.12 293 ILE A O 1
ATOM 2341 N N . MET A 1 294 ? -1.504 7.212 -7.775 1.00 95.88 294 MET A N 1
ATOM 2342 C CA . MET A 1 294 ? -1.996 8.023 -8.888 1.00 95.88 294 MET A CA 1
ATOM 2343 C C . MET A 1 294 ? -3.235 7.412 -9.549 1.00 95.88 294 MET A C 1
ATOM 2345 O O . MET A 1 294 ? -3.390 6.194 -9.609 1.00 95.88 294 MET A O 1
ATOM 2349 N N . ASP A 1 295 ? -4.098 8.291 -10.054 1.00 93.62 295 ASP A N 1
ATOM 2350 C CA . ASP A 1 295 ? -5.296 7.952 -10.816 1.00 93.62 295 ASP A CA 1
ATOM 2351 C C . ASP A 1 295 ? -5.395 8.903 -12.020 1.00 93.62 295 ASP A C 1
ATOM 2353 O O . ASP A 1 295 ? -5.529 10.114 -11.812 1.00 93.62 295 ASP A O 1
ATOM 2357 N N . PRO A 1 296 ? -5.251 8.423 -13.267 1.00 94.62 296 PRO A N 1
ATOM 2358 C CA . PRO A 1 296 ? -5.036 7.028 -13.659 1.00 94.62 296 PRO A CA 1
ATOM 2359 C C . PRO A 1 296 ? -3.658 6.478 -13.247 1.00 94.62 296 PRO A C 1
ATOM 2361 O O . PRO A 1 296 ? -2.721 7.231 -12.962 1.00 94.62 296 PRO A O 1
ATOM 2364 N N . ILE A 1 297 ? -3.529 5.145 -13.261 1.00 94.94 297 ILE A N 1
ATOM 2365 C CA . ILE A 1 297 ? -2.250 4.450 -13.048 1.00 94.94 297 ILE A CA 1
ATOM 2366 C C . ILE A 1 297 ? -1.231 4.926 -14.107 1.00 94.94 297 ILE A C 1
ATOM 2368 O O . ILE A 1 297 ? -1.552 4.929 -15.298 1.00 94.94 297 ILE A O 1
ATOM 2372 N N . PRO A 1 298 ? -0.006 5.319 -13.709 1.00 96.31 298 PRO A N 1
ATOM 2373 C CA . PRO A 1 298 ? 0.998 5.866 -14.615 1.00 96.31 298 PRO A CA 1
ATOM 2374 C C . PRO A 1 298 ? 1.539 4.798 -15.572 1.00 96.31 298 PRO A C 1
ATOM 2376 O O . PRO A 1 298 ? 1.875 3.689 -15.149 1.00 96.31 298 PRO A O 1
ATOM 2379 N N . ASP A 1 299 ? 1.709 5.146 -16.849 1.00 96.62 299 ASP A N 1
ATOM 2380 C CA . ASP A 1 299 ? 2.288 4.238 -17.844 1.00 96.62 299 ASP A CA 1
ATOM 2381 C C . ASP A 1 299 ? 3.747 3.888 -17.505 1.00 96.62 299 ASP A C 1
ATOM 2383 O O . ASP A 1 299 ? 4.565 4.758 -17.183 1.00 96.62 299 ASP A O 1
ATOM 2387 N N . ALA A 1 300 ? 4.085 2.600 -17.570 1.00 96.31 300 ALA A N 1
ATOM 2388 C CA . ALA A 1 300 ? 5.410 2.116 -17.206 1.00 96.31 300 ALA A CA 1
ATOM 2389 C C . ALA A 1 300 ? 6.505 2.614 -18.169 1.00 96.31 300 ALA A C 1
ATOM 2391 O O . ALA A 1 300 ? 7.576 3.029 -17.730 1.00 96.31 300 ALA A O 1
ATOM 2392 N N . TYR A 1 301 ? 6.259 2.627 -19.479 1.00 95.56 301 TYR A N 1
ATOM 2393 C CA . TYR A 1 301 ? 7.268 3.021 -20.467 1.00 95.56 301 TYR A CA 1
ATOM 2394 C C . TYR A 1 301 ? 7.520 4.534 -20.462 1.00 95.56 301 TYR A C 1
ATOM 2396 O O . TYR A 1 301 ? 8.666 4.975 -20.604 1.00 95.56 301 TYR A O 1
ATOM 2404 N N . GLU A 1 302 ? 6.485 5.340 -20.216 1.00 95.56 302 GLU A N 1
ATOM 2405 C CA . GLU A 1 302 ? 6.620 6.788 -20.019 1.00 95.56 302 GLU A CA 1
ATOM 2406 C C . GLU A 1 302 ? 7.415 7.132 -18.752 1.00 95.56 302 GLU A C 1
ATOM 2408 O O . GLU A 1 302 ? 8.134 8.136 -18.727 1.00 95.56 302 GLU A O 1
ATOM 2413 N N . ASN A 1 303 ? 7.369 6.271 -17.731 1.00 96.44 303 ASN A N 1
ATOM 2414 C CA . ASN A 1 303 ? 8.077 6.444 -16.459 1.00 96.44 303 ASN A CA 1
ATOM 2415 C C . ASN A 1 303 ? 9.432 5.716 -16.389 1.00 96.44 303 ASN A C 1
ATOM 2417 O O . ASN A 1 303 ? 10.087 5.733 -15.342 1.00 96.44 303 ASN A O 1
ATOM 2421 N N . CYS A 1 304 ? 9.893 5.114 -17.490 1.00 96.00 304 CYS A N 1
ATOM 2422 C CA . CYS A 1 304 ? 11.229 4.529 -17.563 1.00 96.00 304 CYS A CA 1
ATOM 2423 C C . CYS A 1 304 ? 12.335 5.569 -17.320 1.00 96.00 304 CYS A C 1
ATOM 2425 O O . CYS A 1 304 ? 12.209 6.740 -17.702 1.00 96.00 304 CYS A O 1
ATOM 2427 N N . ILE A 1 305 ? 13.457 5.103 -16.764 1.00 94.06 305 ILE A N 1
ATOM 2428 C CA . ILE A 1 305 ? 14.683 5.895 -16.587 1.00 94.06 305 ILE A CA 1
ATOM 2429 C C . ILE A 1 305 ? 15.209 6.436 -17.930 1.00 94.06 305 ILE A C 1
ATOM 2431 O O . ILE A 1 305 ? 15.005 5.837 -18.994 1.00 94.06 305 ILE A O 1
ATOM 2435 N N . ASP A 1 306 ? 15.927 7.557 -17.896 1.00 92.75 306 ASP A N 1
ATOM 2436 C CA . ASP A 1 306 ? 16.403 8.231 -19.109 1.00 92.75 306 ASP A CA 1
ATOM 2437 C C . ASP A 1 306 ? 17.364 7.365 -19.936 1.00 92.75 306 ASP A C 1
ATOM 2439 O O . ASP A 1 306 ? 17.323 7.388 -21.171 1.00 92.75 306 ASP A O 1
ATOM 2443 N N . GLU A 1 307 ? 18.191 6.549 -19.279 1.00 91.81 307 GLU A N 1
ATOM 2444 C CA . GLU A 1 307 ? 19.117 5.623 -19.930 1.00 91.81 307 GLU A CA 1
ATOM 2445 C C . GLU A 1 307 ? 18.380 4.568 -20.765 1.00 91.81 307 GLU A C 1
ATOM 2447 O O . GLU A 1 307 ? 18.800 4.275 -21.886 1.00 91.81 307 GLU A O 1
ATOM 2452 N N . TYR A 1 308 ? 17.247 4.055 -20.272 1.00 93.31 308 TYR A N 1
ATOM 2453 C CA . TYR A 1 308 ? 16.390 3.124 -21.013 1.00 93.31 308 TYR A CA 1
ATOM 2454 C C . TYR A 1 308 ? 15.851 3.787 -22.283 1.00 93.31 308 TYR A C 1
ATOM 2456 O O . TYR A 1 308 ? 16.033 3.276 -23.392 1.00 93.31 308 TYR A O 1
ATOM 2464 N N . LYS A 1 309 ? 15.272 4.986 -22.139 1.00 93.31 309 LYS A N 1
ATOM 2465 C CA . LYS A 1 309 ? 14.712 5.762 -23.258 1.00 93.31 309 LYS A CA 1
ATOM 2466 C C . LYS A 1 309 ? 15.774 6.132 -24.290 1.00 93.31 309 LYS A C 1
ATOM 2468 O O . LYS A 1 309 ? 15.466 6.294 -25.472 1.00 93.31 309 LYS A O 1
ATOM 2473 N N . LYS A 1 310 ? 17.022 6.336 -23.865 1.00 92.69 310 LYS A N 1
ATOM 2474 C CA . LYS A 1 310 ? 18.149 6.608 -24.763 1.00 92.69 310 LYS A CA 1
ATOM 2475 C C . LYS A 1 310 ? 18.519 5.366 -25.577 1.00 92.69 310 LYS A C 1
ATOM 2477 O O . LYS A 1 310 ? 18.561 5.448 -26.803 1.00 92.69 310 LYS A O 1
ATOM 2482 N N . ILE A 1 311 ? 18.714 4.221 -24.920 1.00 91.44 311 ILE A N 1
ATOM 2483 C CA . ILE A 1 311 ? 19.072 2.959 -25.588 1.00 91.44 311 ILE A CA 1
ATOM 2484 C C . ILE A 1 311 ? 17.975 2.531 -26.570 1.00 91.44 311 ILE A C 1
ATOM 2486 O O . ILE A 1 311 ? 18.276 2.129 -27.694 1.00 91.44 311 ILE A O 1
ATOM 2490 N N . GLU A 1 312 ? 16.701 2.671 -26.198 1.00 92.69 312 GLU A N 1
ATOM 2491 C CA . GLU A 1 312 ? 15.584 2.342 -27.086 1.00 92.69 312 GLU A CA 1
ATOM 2492 C C . GLU A 1 312 ? 15.575 3.199 -28.366 1.00 92.69 312 GLU A C 1
ATOM 2494 O O . GLU A 1 312 ? 15.387 2.676 -29.474 1.00 92.69 312 GLU A O 1
ATOM 2499 N N . ARG A 1 313 ? 15.836 4.508 -28.236 1.00 92.62 313 ARG A N 1
ATOM 2500 C CA . ARG A 1 313 ? 15.975 5.425 -29.380 1.00 92.62 313 ARG A CA 1
ATOM 2501 C C . ARG A 1 313 ? 17.155 5.038 -30.269 1.00 92.62 313 ARG A C 1
ATOM 2503 O O . ARG A 1 313 ? 17.006 4.986 -31.492 1.00 92.62 313 ARG A O 1
ATOM 2510 N N . ASP A 1 314 ? 18.299 4.708 -29.678 1.00 91.06 314 ASP A N 1
ATOM 2511 C CA . ASP A 1 314 ? 19.506 4.320 -30.413 1.00 91.06 314 ASP A CA 1
ATOM 2512 C C . ASP A 1 314 ? 19.318 2.997 -31.175 1.00 91.06 314 ASP A C 1
ATOM 2514 O O . ASP A 1 314 ? 19.658 2.910 -32.361 1.00 91.06 314 ASP A O 1
ATOM 2518 N N . MET A 1 315 ? 18.687 1.992 -30.556 1.00 87.88 315 MET A N 1
ATOM 2519 C CA . MET A 1 315 ? 18.346 0.726 -31.218 1.00 87.88 315 MET A CA 1
ATOM 2520 C C . MET A 1 315 ? 17.347 0.922 -32.366 1.00 87.88 315 MET A C 1
ATOM 2522 O O . MET A 1 315 ? 17.491 0.313 -33.432 1.00 87.88 315 MET A O 1
ATOM 2526 N N . SER A 1 316 ? 16.355 1.796 -32.186 1.00 85.62 316 SER A N 1
ATOM 2527 C CA . SER A 1 316 ? 15.362 2.116 -33.219 1.00 85.62 316 SER A CA 1
ATOM 2528 C C . SER A 1 316 ? 16.003 2.817 -34.423 1.00 85.62 316 SER A C 1
ATOM 2530 O O . SER A 1 316 ? 15.783 2.422 -35.573 1.00 85.62 316 SER A O 1
ATOM 2532 N N . ASN A 1 317 ? 16.881 3.789 -34.167 1.00 84.38 317 ASN A N 1
ATOM 2533 C CA . ASN A 1 317 ? 17.656 4.484 -35.196 1.00 84.38 317 ASN A CA 1
ATOM 2534 C C . ASN A 1 317 ? 18.618 3.536 -35.935 1.00 84.38 317 ASN A C 1
ATOM 2536 O O . ASN A 1 317 ? 18.779 3.634 -37.156 1.00 84.38 317 ASN A O 1
ATOM 2540 N N . GLY A 1 318 ? 19.237 2.593 -35.217 1.00 78.94 318 GLY A N 1
ATOM 2541 C CA . GLY A 1 318 ? 20.084 1.546 -35.791 1.00 78.94 318 GLY A CA 1
ATOM 2542 C C . GLY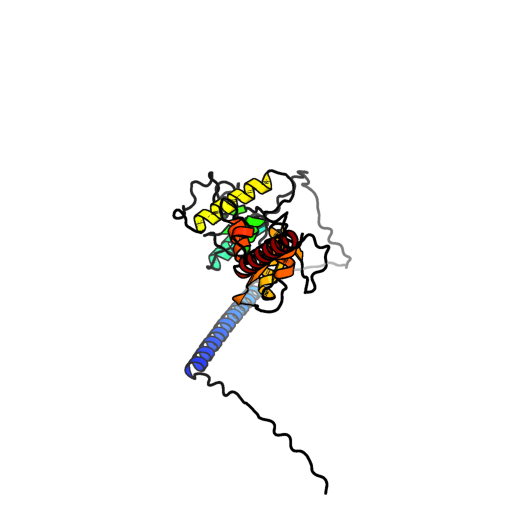 A 1 318 ? 19.323 0.643 -36.767 1.00 78.94 318 GLY A C 1
ATOM 2543 O O . GLY A 1 318 ? 19.770 0.453 -37.903 1.00 78.94 318 GLY A O 1
ATOM 2544 N N . LYS A 1 319 ? 18.131 0.166 -36.377 1.00 75.50 319 LYS A N 1
ATOM 2545 C CA . LYS A 1 319 ? 17.253 -0.647 -37.241 1.00 75.50 319 LYS A CA 1
ATOM 2546 C C . LYS A 1 319 ? 16.845 0.105 -38.513 1.00 75.50 319 LYS A C 1
ATOM 2548 O O . LYS A 1 319 ? 16.939 -0.446 -39.609 1.00 75.50 319 LYS A O 1
ATOM 2553 N N . GLN A 1 320 ? 16.471 1.382 -38.408 1.00 71.62 320 GLN A N 1
ATOM 2554 C CA . GLN A 1 320 ? 16.104 2.202 -39.572 1.00 71.62 320 GLN A CA 1
ATOM 2555 C C . GLN A 1 320 ? 17.277 2.418 -40.543 1.00 71.62 320 GLN A C 1
ATOM 2557 O O . GLN A 1 320 ? 17.096 2.345 -41.762 1.00 71.62 320 GLN A O 1
ATOM 2562 N N . LYS A 1 321 ? 18.493 2.645 -40.026 1.00 70.56 321 LYS A N 1
ATOM 2563 C CA . LYS A 1 321 ? 19.707 2.761 -40.854 1.00 70.56 321 LYS A CA 1
ATOM 2564 C C . LYS A 1 321 ? 20.042 1.446 -41.564 1.00 70.56 321 LYS A C 1
ATOM 2566 O O . LYS A 1 321 ? 20.399 1.481 -42.742 1.00 70.56 321 LYS A O 1
ATOM 2571 N N . ALA A 1 322 ? 19.888 0.302 -40.894 1.00 69.75 322 ALA A N 1
ATOM 2572 C CA . ALA A 1 322 ? 20.103 -1.016 -41.495 1.00 69.75 322 ALA A CA 1
ATOM 2573 C C . ALA A 1 322 ? 19.113 -1.301 -42.641 1.00 69.75 322 ALA A C 1
ATOM 2575 O O . ALA A 1 322 ? 19.530 -1.725 -43.718 1.00 69.75 322 ALA A O 1
ATOM 2576 N N . ILE A 1 323 ? 17.828 -0.974 -42.455 1.00 72.75 323 ILE A N 1
ATOM 2577 C CA . ILE A 1 323 ? 16.782 -1.126 -43.485 1.00 72.75 323 ILE A CA 1
ATOM 2578 C C . ILE A 1 323 ? 17.044 -0.221 -44.701 1.00 72.75 323 ILE A C 1
ATOM 2580 O O . ILE A 1 323 ? 16.827 -0.625 -45.842 1.00 72.75 323 ILE A O 1
ATOM 2584 N N . ARG A 1 324 ? 17.523 1.012 -44.490 1.00 67.50 324 ARG A N 1
ATOM 2585 C CA . ARG A 1 324 ? 17.877 1.917 -45.599 1.00 67.50 324 ARG A CA 1
ATOM 2586 C C . ARG A 1 324 ? 19.079 1.410 -46.395 1.00 67.50 324 ARG A C 1
ATOM 2588 O O . ARG A 1 324 ? 19.062 1.491 -47.619 1.00 67.50 324 ARG A O 1
ATOM 2595 N N . ARG A 1 325 ? 20.093 0.853 -45.722 1.00 66.56 325 ARG A N 1
ATOM 2596 C CA . ARG A 1 325 ? 21.268 0.266 -46.388 1.00 66.56 325 ARG A CA 1
ATOM 2597 C C . ARG A 1 325 ? 20.895 -0.949 -47.234 1.00 66.56 325 ARG A C 1
ATOM 2599 O O . ARG A 1 325 ? 21.309 -0.997 -48.383 1.00 66.56 325 ARG A O 1
ATOM 2606 N N . SER A 1 326 ? 20.059 -1.858 -46.727 1.00 68.25 326 SER A N 1
ATOM 2607 C CA . SER A 1 326 ? 19.647 -3.054 -47.480 1.00 68.25 326 SER A CA 1
ATOM 2608 C C . SER A 1 326 ? 18.778 -2.751 -48.707 1.00 68.25 326 SER A C 1
ATOM 2610 O O . SER A 1 326 ? 18.822 -3.498 -49.680 1.00 68.25 326 SER A O 1
ATOM 2612 N N . ARG A 1 327 ? 18.023 -1.642 -48.692 1.00 67.88 327 ARG A N 1
ATOM 2613 C CA . ARG A 1 327 ? 17.264 -1.143 -49.855 1.00 67.88 327 ARG A CA 1
ATOM 2614 C C . ARG A 1 327 ? 18.123 -0.398 -50.878 1.00 67.88 327 ARG A C 1
ATOM 2616 O O . ARG A 1 327 ? 17.721 -0.306 -52.025 1.00 67.88 327 ARG A O 1
ATOM 2623 N N . SER A 1 328 ? 19.269 0.143 -50.465 1.00 65.44 328 SER A N 1
ATOM 2624 C CA . SER A 1 328 ? 20.205 0.859 -51.345 1.00 65.44 328 SER A CA 1
ATOM 2625 C C . SER A 1 328 ? 21.165 -0.071 -52.097 1.00 65.44 328 SER A C 1
ATOM 2627 O O . SER A 1 328 ? 21.805 0.365 -53.047 1.00 65.44 328 SER A O 1
ATOM 2629 N N . THR A 1 329 ? 21.317 -1.315 -51.639 1.00 60.75 329 THR A N 1
ATOM 2630 C CA . THR A 1 329 ? 22.196 -2.344 -52.221 1.00 60.75 329 THR A CA 1
ATOM 2631 C C . THR A 1 329 ? 21.451 -3.347 -53.110 1.00 60.75 329 THR A C 1
ATOM 2633 O O . THR A 1 329 ? 22.017 -4.386 -53.443 1.00 60.75 329 THR A O 1
ATOM 2636 N N . ARG A 1 330 ? 20.183 -3.085 -53.444 1.00 49.38 330 ARG A N 1
ATOM 2637 C CA . ARG A 1 330 ? 19.323 -3.952 -54.258 1.00 49.38 330 ARG A CA 1
ATOM 2638 C C . ARG A 1 330 ? 18.867 -3.207 -55.502 1.00 49.38 330 ARG A C 1
ATOM 2640 O O . ARG A 1 330 ? 18.775 -3.867 -56.553 1.00 49.38 330 ARG A O 1
#